Protein AF-A0A9D4XT49-F1 (afdb_monomer_lite)

Structure (mmCIF, N/CA/C/O backbone):
data_AF-A0A9D4XT49-F1
#
_entry.id   AF-A0A9D4XT49-F1
#
loop_
_atom_site.group_PDB
_atom_site.id
_atom_site.type_symbol
_atom_site.label_atom_id
_atom_site.label_alt_id
_atom_site.label_comp_id
_atom_site.label_asym_id
_atom_site.label_entity_id
_atom_site.label_seq_id
_atom_site.pdbx_PDB_ins_code
_atom_site.Cartn_x
_atom_site.Cartn_y
_atom_site.Cartn_z
_atom_site.occupancy
_atom_site.B_iso_or_equiv
_atom_site.auth_seq_id
_atom_site.auth_comp_id
_atom_site.auth_asym_id
_atom_site.auth_atom_id
_atom_site.pdbx_PDB_model_num
ATOM 1 N N . MET A 1 1 ? 15.506 8.570 -14.048 1.00 81.69 1 MET A N 1
ATOM 2 C CA . MET A 1 1 ? 15.383 7.303 -14.834 1.00 81.69 1 MET A CA 1
ATOM 3 C C . MET A 1 1 ? 15.941 7.482 -16.249 1.00 81.69 1 MET A C 1
ATOM 5 O O . MET A 1 1 ? 16.261 8.608 -16.603 1.00 81.69 1 MET A O 1
ATOM 9 N N . CYS A 1 2 ? 16.096 6.418 -17.053 1.00 82.44 2 CYS A N 1
ATOM 10 C CA . CYS A 1 2 ? 16.743 6.484 -18.381 1.00 82.44 2 CYS A CA 1
ATOM 11 C C . CYS A 1 2 ? 15.789 6.416 -19.594 1.00 82.44 2 CYS A C 1
ATOM 13 O O . CYS A 1 2 ? 16.216 6.705 -20.711 1.00 82.44 2 CYS A O 1
ATOM 15 N N . HIS A 1 3 ? 14.508 6.096 -19.402 1.00 86.69 3 HIS A N 1
ATOM 16 C CA . HIS A 1 3 ? 13.561 5.878 -20.502 1.00 86.69 3 HIS A CA 1
ATOM 17 C C . HIS A 1 3 ? 12.773 7.142 -20.857 1.00 86.69 3 HIS A C 1
ATOM 19 O O . HIS A 1 3 ? 12.240 7.799 -19.965 1.00 86.69 3 HIS A O 1
ATOM 25 N N . SER A 1 4 ? 12.700 7.483 -22.150 1.00 89.31 4 SER A N 1
ATOM 26 C CA . SER A 1 4 ? 11.754 8.499 -22.649 1.00 89.31 4 SER A CA 1
ATOM 27 C C . SER A 1 4 ? 10.347 7.917 -22.794 1.00 89.31 4 SER A C 1
ATOM 29 O O . SER A 1 4 ? 9.376 8.561 -22.427 1.00 89.31 4 SER A O 1
ATOM 31 N N . ASN A 1 5 ? 10.264 6.696 -23.326 1.00 90.31 5 ASN A N 1
ATOM 32 C CA . ASN A 1 5 ? 9.066 5.874 -23.388 1.00 90.31 5 ASN A CA 1
ATOM 33 C C . ASN A 1 5 ? 9.505 4.410 -23.243 1.00 90.31 5 ASN A C 1
ATOM 35 O O . ASN A 1 5 ? 10.518 4.019 -23.833 1.00 90.31 5 ASN A O 1
ATOM 39 N N . HIS A 1 6 ? 8.808 3.633 -22.423 1.00 91.38 6 HIS A N 1
ATOM 40 C CA . HIS A 1 6 ? 9.076 2.212 -22.233 1.00 91.38 6 HIS A CA 1
ATOM 41 C C . HIS A 1 6 ? 7.771 1.511 -21.889 1.00 91.38 6 HIS A C 1
ATOM 43 O O . HIS A 1 6 ? 7.112 1.877 -20.920 1.00 91.38 6 HIS A O 1
ATOM 49 N N . GLU A 1 7 ? 7.439 0.505 -22.682 1.00 93.38 7 GLU A N 1
ATOM 50 C CA . GLU A 1 7 ? 6.217 -0.274 -22.569 1.00 93.38 7 GLU A CA 1
ATOM 51 C C . GLU A 1 7 ? 6.597 -1.750 -22.517 1.00 93.38 7 GLU A C 1
ATOM 53 O O . GLU A 1 7 ? 7.503 -2.196 -23.229 1.00 93.38 7 GLU A O 1
ATOM 58 N N . ILE A 1 8 ? 5.940 -2.490 -21.631 1.00 93.56 8 ILE A N 1
ATOM 59 C CA . ILE A 1 8 ? 6.139 -3.923 -21.464 1.00 93.56 8 ILE A CA 1
ATOM 60 C C . ILE A 1 8 ? 4.796 -4.571 -21.151 1.00 93.56 8 ILE A C 1
ATOM 62 O O . ILE A 1 8 ? 4.061 -4.099 -20.287 1.00 93.56 8 ILE A O 1
ATOM 66 N N . VAL A 1 9 ? 4.501 -5.661 -21.852 1.00 94.81 9 VAL A N 1
ATOM 67 C CA . VAL A 1 9 ? 3.323 -6.492 -21.606 1.00 94.81 9 VAL A CA 1
ATOM 68 C C . VAL A 1 9 ? 3.774 -7.719 -20.825 1.00 94.81 9 VAL A C 1
ATOM 70 O O . VAL A 1 9 ? 4.702 -8.417 -21.242 1.00 94.81 9 VAL A O 1
ATOM 73 N N . PHE A 1 10 ? 3.142 -7.959 -19.681 1.00 94.94 10 PHE A N 1
ATOM 74 C CA . PHE A 1 10 ? 3.385 -9.137 -18.855 1.00 94.94 10 PHE A CA 1
ATOM 75 C C . PHE A 1 10 ? 2.427 -10.265 -19.251 1.00 94.94 10 PHE A C 1
ATOM 77 O O . PHE A 1 10 ? 1.270 -10.019 -19.571 1.00 94.94 10 PHE A O 1
ATOM 84 N N . GLY A 1 11 ? 2.904 -11.507 -19.216 1.00 93.88 11 GLY A N 1
ATOM 85 C CA . GLY A 1 11 ? 2.049 -12.692 -19.223 1.00 93.88 11 GLY A CA 1
ATOM 86 C C . GLY A 1 11 ? 1.546 -13.039 -17.818 1.00 93.88 11 GLY A C 1
ATOM 87 O O . GLY A 1 11 ? 2.087 -12.565 -16.820 1.00 93.88 11 GLY A O 1
ATOM 88 N N . ASN A 1 12 ? 0.558 -13.930 -17.738 1.00 88.56 12 ASN A N 1
ATOM 89 C CA . ASN A 1 12 ? -0.222 -14.182 -16.514 1.00 88.56 12 ASN A CA 1
ATOM 90 C C . ASN A 1 12 ? 0.549 -14.847 -15.359 1.00 88.56 12 ASN A C 1
ATOM 92 O O . ASN A 1 12 ? 0.075 -14.847 -14.231 1.00 88.56 12 ASN A O 1
ATOM 96 N N . HIS A 1 13 ? 1.709 -15.452 -15.626 1.00 90.50 13 HIS A N 1
ATOM 97 C CA . HIS A 1 13 ? 2.438 -16.237 -14.627 1.00 90.50 13 HIS A CA 1
ATOM 98 C C . HIS A 1 13 ? 3.886 -15.754 -14.508 1.00 90.50 13 HIS A C 1
ATOM 100 O O . HIS A 1 13 ? 4.190 -14.771 -13.835 1.00 90.50 13 HIS A O 1
ATOM 106 N N . VAL A 1 14 ? 4.808 -16.445 -15.177 1.00 94.19 14 VAL A N 1
ATOM 107 C CA . VAL A 1 14 ? 6.238 -16.180 -15.060 1.00 94.19 14 VAL A CA 1
ATOM 108 C C . VAL A 1 14 ? 6.684 -15.259 -16.184 1.00 94.19 14 VAL A C 1
ATOM 110 O O . VAL A 1 14 ? 6.540 -15.576 -17.362 1.00 94.19 14 VAL A O 1
ATOM 113 N N . ASN A 1 15 ? 7.287 -14.139 -15.797 1.00 94.00 15 ASN A N 1
ATOM 114 C CA . ASN A 1 15 ? 7.843 -13.147 -16.704 1.00 94.00 15 ASN A CA 1
ATOM 115 C C . ASN A 1 15 ? 9.357 -13.060 -16.498 1.00 94.00 15 ASN A C 1
ATOM 117 O O . ASN A 1 15 ? 9.821 -12.771 -15.395 1.00 94.00 15 ASN A O 1
ATOM 121 N N . VAL A 1 16 ? 10.138 -13.292 -17.556 1.00 94.50 16 VAL A N 1
ATOM 122 C CA . VAL A 1 16 ? 11.606 -13.223 -17.506 1.00 94.50 16 VAL A CA 1
ATOM 123 C C . VAL A 1 16 ? 12.088 -12.038 -18.333 1.00 94.50 16 VAL A C 1
ATOM 125 O O . VAL A 1 16 ? 12.062 -12.068 -19.561 1.00 94.50 16 VAL A O 1
ATOM 128 N N . ILE A 1 17 ? 12.561 -10.992 -17.655 1.00 92.75 17 ILE A N 1
ATOM 129 C CA . ILE A 1 17 ? 13.067 -9.774 -18.298 1.00 92.75 17 ILE A CA 1
ATOM 130 C C . ILE A 1 17 ? 14.593 -9.831 -18.352 1.00 92.75 17 ILE A C 1
ATOM 132 O O . ILE A 1 17 ? 15.267 -9.828 -17.319 1.00 92.75 17 ILE A O 1
ATOM 136 N N . THR A 1 18 ? 15.156 -9.836 -19.559 1.00 93.25 18 THR A N 1
ATOM 137 C CA . THR A 1 18 ? 16.609 -9.882 -19.781 1.00 93.25 18 THR A CA 1
ATOM 138 C C . THR A 1 18 ? 17.103 -8.626 -20.499 1.00 93.25 18 THR A C 1
ATOM 140 O O . THR A 1 18 ? 16.324 -7.833 -21.020 1.00 93.25 18 THR A O 1
ATOM 143 N N . GLY A 1 19 ? 18.414 -8.380 -20.465 1.00 91.06 19 GLY A N 1
ATOM 144 C CA . GLY A 1 19 ? 19.017 -7.208 -21.102 1.00 91.06 19 GLY A CA 1
ATOM 145 C C . GLY A 1 19 ? 20.356 -6.818 -20.486 1.00 91.06 19 GLY A C 1
ATOM 146 O O . GLY A 1 19 ? 20.710 -7.270 -19.394 1.00 91.06 19 GLY A O 1
ATOM 147 N N . GLN A 1 20 ? 21.094 -5.944 -21.167 1.00 91.81 20 GLN A N 1
ATOM 148 C CA . GLN A 1 20 ? 22.415 -5.481 -20.726 1.00 91.81 20 GLN A CA 1
ATOM 149 C C . GLN A 1 20 ? 22.358 -4.686 -19.410 1.00 91.81 20 GLN A C 1
ATOM 151 O O . GLN A 1 20 ? 21.313 -4.174 -18.995 1.00 91.81 20 GLN A O 1
ATOM 156 N N . ASN A 1 21 ? 23.484 -4.579 -18.707 1.00 86.88 21 ASN A N 1
ATOM 157 C CA . ASN A 1 21 ? 23.564 -3.736 -17.513 1.00 86.88 21 ASN A CA 1
ATOM 158 C C . ASN A 1 21 ? 23.282 -2.273 -17.876 1.00 86.88 21 ASN A C 1
ATOM 160 O O . ASN A 1 21 ? 23.743 -1.782 -18.898 1.00 86.88 21 ASN A O 1
ATOM 164 N N . GLY A 1 22 ? 22.468 -1.596 -17.061 1.00 84.12 22 GLY A N 1
ATOM 165 C CA . GLY A 1 22 ? 22.014 -0.233 -17.354 1.00 84.12 22 GLY A CA 1
ATOM 166 C C . GLY A 1 22 ? 20.847 -0.128 -18.345 1.00 84.12 22 GLY A C 1
ATOM 167 O O . GLY A 1 22 ? 20.324 0.967 -18.522 1.00 84.12 22 GLY A O 1
ATOM 168 N N . SER A 1 23 ? 20.354 -1.237 -18.916 1.00 87.25 23 SER A N 1
ATOM 169 C CA . SER A 1 23 ? 19.221 -1.220 -19.860 1.00 87.25 23 SER A CA 1
ATOM 170 C C . SER A 1 23 ? 17.865 -0.861 -19.238 1.00 87.25 23 SER A C 1
ATOM 172 O O . SER A 1 23 ? 16.875 -0.800 -19.955 1.00 87.25 23 SER A O 1
ATOM 174 N N . GLY A 1 24 ? 17.799 -0.670 -17.914 1.00 86.81 24 GLY A N 1
ATOM 175 C CA . GLY A 1 24 ? 16.571 -0.273 -17.222 1.00 86.81 24 GLY A CA 1
ATOM 176 C C . GLY A 1 24 ? 15.709 -1.404 -16.655 1.00 86.81 24 GLY A C 1
ATOM 177 O O . GLY A 1 24 ? 14.606 -1.150 -16.199 1.00 86.81 24 GLY A O 1
ATOM 178 N N . LYS A 1 25 ? 16.203 -2.645 -16.575 1.00 90.62 25 LYS A N 1
ATOM 179 C CA . LYS A 1 25 ? 15.449 -3.770 -15.971 1.00 90.62 25 LYS A CA 1
ATOM 180 C C . LYS A 1 25 ? 14.920 -3.455 -14.564 1.00 90.62 25 LYS A C 1
ATOM 182 O O . LYS A 1 25 ? 13.733 -3.574 -14.291 1.00 90.62 25 LYS A O 1
ATOM 187 N N . SER A 1 26 ? 15.791 -2.964 -13.680 1.00 88.56 26 SER A N 1
ATOM 188 C CA . SER A 1 26 ? 15.402 -2.558 -12.321 1.00 88.56 26 SER A CA 1
ATOM 189 C C . SER A 1 26 ? 14.484 -1.329 -12.303 1.00 88.56 26 SER A C 1
ATOM 191 O O . SER A 1 26 ? 13.821 -1.076 -11.297 1.00 88.56 26 SER A O 1
ATOM 193 N N . ALA A 1 27 ? 14.448 -0.555 -13.395 1.00 90.88 27 ALA A N 1
ATOM 194 C CA . ALA A 1 27 ? 13.572 0.601 -13.531 1.00 90.88 27 ALA A CA 1
ATOM 195 C C . ALA A 1 27 ? 12.101 0.169 -13.629 1.00 90.88 27 ALA A C 1
ATOM 197 O O . ALA A 1 27 ? 11.252 0.845 -13.061 1.00 90.88 27 ALA A O 1
ATOM 198 N N . ILE A 1 28 ? 11.821 -0.985 -14.246 1.00 92.44 28 ILE A N 1
ATOM 199 C CA . ILE A 1 28 ? 10.477 -1.578 -14.337 1.00 92.44 28 ILE A CA 1
ATOM 200 C C . ILE A 1 28 ? 9.945 -1.900 -12.936 1.00 92.44 28 ILE A C 1
ATOM 202 O O . ILE A 1 28 ? 8.898 -1.400 -12.538 1.00 92.44 28 ILE A O 1
ATOM 206 N N . LEU A 1 29 ? 10.721 -2.642 -12.137 1.00 91.06 29 LEU A N 1
ATOM 207 C CA . LEU A 1 29 ? 10.360 -2.964 -10.751 1.00 91.06 29 LEU A CA 1
ATOM 208 C C . LEU A 1 29 ? 10.168 -1.698 -9.903 1.00 91.06 29 LEU A C 1
ATOM 210 O O . LEU A 1 29 ? 9.222 -1.589 -9.131 1.00 91.06 29 LEU A O 1
ATOM 214 N N . THR A 1 30 ? 11.049 -0.710 -10.081 1.00 92.44 30 THR A N 1
ATOM 215 C CA . THR A 1 30 ? 10.948 0.575 -9.376 1.00 92.44 30 THR A CA 1
ATOM 216 C C . THR A 1 30 ? 9.677 1.333 -9.769 1.00 92.44 30 THR A C 1
ATOM 218 O O . THR A 1 30 ? 9.035 1.926 -8.906 1.00 92.44 30 THR A O 1
ATOM 221 N N . ALA A 1 31 ? 9.299 1.307 -11.050 1.00 93.94 31 ALA A N 1
ATOM 222 C CA . ALA A 1 31 ? 8.079 1.936 -11.539 1.00 93.94 31 ALA A CA 1
ATOM 223 C C . ALA A 1 31 ? 6.830 1.285 -10.928 1.00 93.94 31 ALA A C 1
ATOM 225 O O . ALA A 1 31 ? 5.963 2.014 -10.455 1.00 93.94 31 ALA A O 1
ATOM 226 N N . LEU A 1 32 ? 6.783 -0.051 -10.839 1.00 94.44 32 LEU A N 1
ATOM 227 C CA . LEU A 1 32 ? 5.696 -0.779 -10.172 1.00 94.44 32 LEU A CA 1
ATOM 228 C C . LEU A 1 32 ? 5.577 -0.393 -8.691 1.00 94.44 32 LEU A C 1
ATOM 230 O O . LEU A 1 32 ? 4.501 0.001 -8.247 1.00 94.44 32 LEU A O 1
ATOM 234 N N . CYS A 1 33 ? 6.685 -0.392 -7.940 1.00 93.75 33 CYS A N 1
ATOM 235 C CA . CYS A 1 33 ? 6.683 0.056 -6.543 1.00 93.75 33 CYS A CA 1
ATOM 236 C C . CYS A 1 33 ? 6.106 1.472 -6.393 1.00 93.75 33 CYS A C 1
ATOM 238 O O . CYS A 1 33 ? 5.292 1.730 -5.510 1.00 93.75 33 CYS A O 1
ATOM 240 N N . VAL A 1 34 ? 6.528 2.403 -7.251 1.00 94.38 34 VAL A N 1
ATOM 241 C CA . VAL A 1 34 ? 6.103 3.808 -7.186 1.00 94.38 34 VAL A CA 1
ATOM 242 C C . VAL A 1 34 ? 4.639 3.980 -7.619 1.00 94.38 34 VAL A C 1
ATOM 244 O O . VAL A 1 34 ? 3.924 4.793 -7.021 1.00 94.38 34 VAL A O 1
ATOM 247 N N . ALA A 1 35 ? 4.169 3.211 -8.608 1.00 95.12 35 ALA A N 1
ATOM 248 C CA . ALA A 1 35 ? 2.768 3.181 -9.033 1.00 95.12 35 ALA A CA 1
ATOM 249 C C . ALA A 1 35 ? 1.849 2.768 -7.876 1.00 95.12 35 ALA A C 1
ATOM 251 O O . ALA A 1 35 ? 0.924 3.509 -7.546 1.00 95.12 35 ALA A O 1
ATOM 252 N N . PHE A 1 36 ? 2.199 1.690 -7.171 1.00 94.38 36 PHE A N 1
ATOM 253 C CA . PHE A 1 36 ? 1.468 1.175 -6.007 1.00 94.38 36 PHE A CA 1
ATOM 254 C C . PHE A 1 36 ? 1.785 1.911 -4.694 1.00 94.38 36 PHE A C 1
ATOM 256 O O . PHE A 1 36 ? 1.574 1.405 -3.601 1.00 94.38 36 PHE A O 1
ATOM 263 N N . GLY A 1 37 ? 2.295 3.142 -4.767 1.00 90.19 37 GLY A N 1
ATOM 264 C CA . GLY A 1 37 ? 2.352 4.028 -3.604 1.00 90.19 37 GLY A CA 1
ATOM 265 C C . GLY A 1 37 ? 3.566 3.871 -2.686 1.00 90.19 37 GLY A C 1
ATOM 266 O O . GLY A 1 37 ? 3.637 4.598 -1.692 1.00 90.19 37 GLY A O 1
ATOM 267 N N . CYS A 1 38 ? 4.556 3.038 -3.031 1.00 90.94 38 CYS A N 1
ATOM 268 C CA . CYS A 1 38 ? 5.815 2.976 -2.287 1.00 90.94 38 CYS A CA 1
ATOM 269 C C . CYS A 1 38 ? 6.494 4.354 -2.265 1.00 90.94 38 CYS A C 1
ATOM 271 O O . CYS A 1 38 ? 6.577 5.072 -3.271 1.00 90.94 38 CYS A O 1
ATOM 273 N N . ARG A 1 39 ? 7.016 4.739 -1.098 1.00 90.50 39 ARG A N 1
ATOM 274 C CA . ARG A 1 39 ? 7.764 5.995 -0.941 1.00 90.50 39 ARG A CA 1
ATOM 275 C C . ARG A 1 39 ? 9.072 5.905 -1.725 1.00 90.50 39 ARG A C 1
ATOM 277 O O . ARG A 1 39 ? 9.710 4.860 -1.742 1.00 90.50 39 ARG A O 1
ATOM 284 N N . ALA A 1 40 ? 9.546 7.026 -2.277 1.00 90.50 40 ALA A N 1
ATOM 285 C CA . ALA A 1 40 ? 10.792 7.055 -3.056 1.00 90.50 40 ALA A CA 1
ATOM 286 C C . ALA A 1 40 ? 11.981 6.407 -2.319 1.00 90.50 40 ALA A C 1
ATOM 288 O O . ALA A 1 40 ? 12.645 5.542 -2.878 1.00 90.50 40 ALA A O 1
ATOM 289 N N . LYS A 1 41 ? 12.171 6.732 -1.031 1.00 89.25 41 LYS A N 1
ATOM 290 C CA . LYS A 1 41 ? 13.210 6.117 -0.186 1.00 89.25 41 LYS A CA 1
ATOM 291 C C . LYS A 1 41 ? 1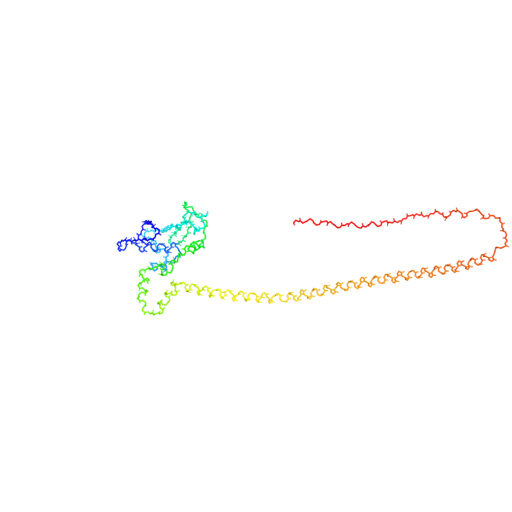3.050 4.601 -0.025 1.00 89.25 41 LYS A C 1
ATOM 293 O O . LYS A 1 41 ? 14.048 3.897 0.082 1.00 89.25 41 LYS A O 1
ATOM 298 N N . GLY A 1 42 ? 11.812 4.102 -0.020 1.00 85.19 42 GLY A N 1
ATOM 299 C CA . GLY A 1 42 ? 11.499 2.677 0.109 1.00 85.19 42 GLY A CA 1
ATOM 300 C C . GLY A 1 42 ? 11.995 1.842 -1.073 1.00 85.19 42 GLY A C 1
ATOM 301 O O . GLY A 1 42 ? 12.296 0.663 -0.903 1.00 85.19 42 GLY A O 1
ATOM 302 N N . THR A 1 43 ? 12.182 2.457 -2.246 1.00 86.69 43 THR A N 1
ATOM 303 C CA . THR A 1 43 ? 12.736 1.766 -3.420 1.00 86.69 43 THR A CA 1
ATOM 304 C C . THR A 1 43 ? 14.255 1.600 -3.366 1.00 86.69 43 THR A C 1
ATOM 306 O O . THR A 1 43 ? 14.807 0.875 -4.189 1.00 86.69 43 THR A O 1
ATOM 309 N N . GLN A 1 44 ? 14.945 2.287 -2.443 1.00 84.50 44 GLN A N 1
ATOM 310 C CA . GLN A 1 44 ? 16.414 2.359 -2.356 1.00 84.50 44 GLN A CA 1
ATOM 311 C C . GLN A 1 44 ? 17.097 2.923 -3.622 1.00 84.50 44 GLN A C 1
ATOM 313 O O . GLN A 1 44 ? 18.311 2.809 -3.781 1.00 84.50 44 GLN A O 1
ATOM 318 N N . ARG A 1 45 ? 16.340 3.542 -4.542 1.00 87.25 45 ARG A N 1
ATOM 319 C CA . ARG A 1 45 ? 16.868 4.120 -5.793 1.00 87.25 45 ARG A CA 1
ATOM 320 C C . ARG A 1 45 ? 16.859 5.644 -5.824 1.00 87.25 45 ARG A C 1
ATOM 322 O O . ARG A 1 45 ? 17.632 6.228 -6.574 1.00 87.25 45 ARG A O 1
ATOM 329 N N . ALA A 1 46 ? 15.990 6.278 -5.042 1.00 90.25 46 ALA A N 1
ATOM 330 C CA . ALA A 1 46 ? 15.791 7.722 -5.045 1.00 90.25 46 ALA A CA 1
ATOM 331 C C . ALA A 1 46 ? 15.442 8.241 -3.649 1.00 90.25 46 ALA A C 1
ATOM 333 O O . ALA A 1 46 ? 14.869 7.523 -2.831 1.00 90.25 46 ALA A O 1
ATOM 334 N N . SER A 1 47 ? 15.728 9.516 -3.391 1.00 91.12 47 SER A N 1
ATOM 335 C CA . SER A 1 47 ? 15.326 10.166 -2.138 1.00 91.12 47 SER A CA 1
ATOM 336 C C . SER A 1 47 ? 13.921 10.755 -2.233 1.00 91.12 47 SER A C 1
ATOM 338 O O . SER A 1 47 ? 13.167 10.739 -1.257 1.00 91.12 47 SER A O 1
ATOM 340 N N . THR A 1 48 ? 13.560 11.267 -3.409 1.00 93.06 48 THR A N 1
ATOM 341 C CA . THR A 1 48 ? 12.292 11.943 -3.688 1.00 93.06 48 THR A CA 1
ATOM 342 C C . THR A 1 48 ? 11.691 11.459 -5.007 1.00 93.06 48 THR A C 1
ATOM 344 O O . THR A 1 48 ? 12.388 10.911 -5.855 1.00 93.06 48 THR A O 1
ATOM 347 N N . LEU A 1 49 ? 10.379 11.644 -5.199 1.00 93.62 49 LEU A N 1
ATOM 348 C CA . LEU A 1 49 ? 9.703 11.162 -6.411 1.00 93.62 49 LEU A CA 1
ATOM 349 C C . LEU A 1 49 ? 10.215 11.845 -7.688 1.00 93.62 49 LEU A C 1
ATOM 351 O O . LEU A 1 49 ? 10.325 11.187 -8.718 1.00 93.62 49 LEU A O 1
ATOM 355 N N . LYS A 1 50 ? 10.580 13.132 -7.617 1.00 94.00 50 LYS A N 1
ATOM 356 C CA . LYS A 1 50 ? 11.135 13.875 -8.760 1.00 94.00 50 LYS A CA 1
ATOM 357 C C . LYS A 1 50 ? 12.447 13.282 -9.281 1.00 94.00 50 LYS A C 1
ATOM 359 O O . LYS A 1 50 ? 12.726 13.406 -10.466 1.00 94.00 50 LYS A O 1
ATOM 364 N N . ASP A 1 51 ? 13.208 12.570 -8.446 1.00 93.88 51 ASP A N 1
ATOM 365 C CA . ASP A 1 51 ? 14.467 11.936 -8.863 1.00 93.88 51 ASP A CA 1
ATOM 366 C C . ASP A 1 51 ? 14.221 10.762 -9.837 1.00 93.88 51 ASP A C 1
ATOM 368 O O . ASP A 1 51 ? 15.137 10.293 -10.519 1.00 93.88 51 ASP A O 1
ATOM 372 N N . PHE A 1 52 ? 12.974 10.281 -9.948 1.00 94.31 52 PHE A N 1
ATOM 373 C CA . PHE A 1 52 ? 12.593 9.311 -10.974 1.00 94.31 52 PHE A CA 1
ATOM 374 C C . PHE A 1 52 ? 12.372 9.944 -12.350 1.00 94.31 52 PHE A C 1
ATOM 376 O O . PHE A 1 52 ? 12.420 9.221 -13.348 1.00 94.31 52 PHE A O 1
ATOM 383 N N . ILE A 1 53 ? 12.206 11.266 -12.447 1.00 94.75 53 ILE A N 1
ATOM 384 C CA . ILE A 1 53 ? 12.078 11.959 -13.732 1.00 94.75 53 ILE A CA 1
ATOM 385 C C . ILE A 1 53 ? 13.376 11.764 -14.529 1.00 94.75 53 ILE A C 1
ATOM 387 O O . ILE A 1 53 ? 14.484 11.722 -13.986 1.00 94.75 53 ILE A O 1
ATOM 391 N N . LYS A 1 54 ? 13.252 11.521 -15.835 1.00 94.25 54 LYS A N 1
ATOM 392 C CA . LYS A 1 54 ? 14.419 11.398 -16.711 1.00 94.25 54 LYS A CA 1
ATOM 393 C C . LYS A 1 54 ? 15.130 12.747 -16.802 1.00 94.25 54 LYS A C 1
ATOM 395 O O . LYS A 1 54 ? 14.483 13.772 -16.978 1.00 94.25 54 LYS A O 1
ATOM 400 N N . THR A 1 55 ? 16.459 12.752 -16.729 1.00 92.00 55 THR A N 1
ATOM 401 C CA . THR A 1 55 ? 17.250 13.978 -16.901 1.00 92.00 55 THR A CA 1
ATOM 402 C C . THR A 1 55 ? 16.897 14.666 -18.222 1.00 92.00 55 THR A C 1
ATOM 404 O O . THR A 1 55 ? 16.881 14.022 -19.273 1.00 92.00 55 THR A O 1
ATOM 407 N N . GLY A 1 56 ? 16.600 15.965 -18.157 1.00 92.12 56 GLY A N 1
ATOM 408 C CA . GLY A 1 56 ? 16.152 16.763 -19.302 1.00 92.12 56 GLY A CA 1
ATOM 409 C C . GLY A 1 56 ? 14.646 16.692 -19.596 1.00 92.12 56 GLY A C 1
ATOM 410 O O . GLY A 1 56 ? 14.199 17.339 -20.536 1.00 92.12 56 GLY A O 1
ATOM 411 N N . ALA A 1 57 ? 13.862 15.939 -18.818 1.00 94.69 57 ALA A N 1
ATOM 412 C CA . ALA A 1 57 ? 12.399 15.941 -18.874 1.00 94.69 57 ALA A CA 1
ATOM 413 C C . ALA A 1 57 ? 11.800 16.704 -17.681 1.00 94.69 57 ALA A C 1
ATOM 415 O O . ALA A 1 57 ? 12.408 16.778 -16.617 1.00 94.69 57 ALA A O 1
ATOM 416 N N . SER A 1 58 ? 10.589 17.240 -17.853 1.00 94.19 58 SER A N 1
ATOM 417 C CA . SER A 1 58 ? 9.858 17.989 -16.815 1.00 94.19 58 SER A CA 1
ATOM 418 C C . SER A 1 58 ? 8.886 17.128 -16.000 1.00 94.19 58 SER A C 1
ATOM 420 O O . SER A 1 58 ? 8.408 17.540 -14.941 1.00 94.19 58 SER A O 1
ATOM 422 N N . ASN A 1 59 ? 8.555 15.935 -16.497 1.00 95.81 59 ASN A N 1
ATOM 423 C CA . ASN A 1 59 ? 7.648 15.006 -15.841 1.00 95.81 59 ASN A CA 1
ATOM 424 C C . ASN A 1 59 ? 7.964 13.545 -16.197 1.00 95.81 59 ASN A C 1
ATOM 426 O O . ASN A 1 59 ? 8.727 13.250 -17.117 1.00 95.81 59 ASN A O 1
ATOM 430 N N . ALA A 1 60 ? 7.373 12.637 -15.426 1.00 96.44 60 ALA A N 1
ATOM 431 C CA . ALA A 1 60 ? 7.312 11.212 -15.697 1.00 96.44 60 ALA A CA 1
ATOM 432 C C . ALA A 1 60 ? 5.878 10.718 -15.477 1.00 96.44 60 ALA A C 1
ATOM 434 O O . ALA A 1 60 ? 5.175 11.198 -14.582 1.00 96.44 60 ALA A O 1
ATOM 435 N N . VAL A 1 61 ? 5.455 9.753 -16.287 1.00 96.38 61 VAL A N 1
ATOM 436 C CA . VAL A 1 61 ? 4.166 9.074 -16.149 1.00 96.38 61 VAL A CA 1
ATOM 437 C C . VAL A 1 61 ? 4.436 7.581 -16.065 1.00 96.38 61 VAL A C 1
ATOM 439 O O . VAL A 1 61 ? 5.228 7.049 -16.838 1.00 96.38 61 VAL A O 1
ATOM 442 N N . ILE A 1 62 ? 3.807 6.933 -15.095 1.00 96.88 62 ILE A N 1
ATOM 443 C CA . ILE A 1 62 ? 3.792 5.484 -14.943 1.00 96.88 62 ILE A CA 1
ATOM 444 C C . ILE A 1 62 ? 2.347 5.052 -15.150 1.00 96.88 62 ILE A C 1
ATOM 446 O O . ILE A 1 62 ? 1.452 5.600 -14.508 1.00 96.88 62 ILE A O 1
ATOM 450 N N . HIS A 1 63 ? 2.134 4.097 -16.043 1.00 96.75 63 HIS A N 1
ATOM 451 C CA . HIS A 1 63 ? 0.827 3.544 -16.371 1.00 96.75 63 HIS A CA 1
ATOM 452 C C . HIS A 1 63 ? 0.893 2.042 -16.129 1.00 96.75 63 HIS A C 1
ATOM 454 O O . HIS A 1 63 ? 1.771 1.376 -16.676 1.00 96.75 63 HIS A O 1
ATOM 460 N N . VAL A 1 64 ? 0.031 1.538 -15.251 1.00 97.56 64 VAL A N 1
ATOM 461 C CA . VAL A 1 64 ? -0.045 0.118 -14.895 1.00 97.56 64 VAL A CA 1
ATOM 462 C C . VAL A 1 64 ? -1.473 -0.348 -15.099 1.00 97.56 64 VAL A C 1
ATOM 464 O O . VAL A 1 64 ? -2.399 0.266 -14.575 1.00 97.56 64 VAL A O 1
ATOM 467 N N . GLU A 1 65 ? -1.632 -1.433 -15.841 1.00 97.12 65 GLU A N 1
ATOM 468 C CA . GLU A 1 65 ? -2.916 -2.085 -16.072 1.00 97.12 65 GLU A CA 1
ATOM 469 C C . GLU A 1 65 ? -2.959 -3.369 -15.249 1.00 97.12 65 GLU A C 1
ATOM 471 O O . GLU A 1 65 ? -2.030 -4.178 -15.293 1.00 97.12 65 GLU A O 1
ATOM 476 N N . ILE A 1 66 ? -4.009 -3.513 -14.450 1.00 96.12 66 ILE A N 1
ATOM 477 C CA . ILE A 1 66 ? -4.253 -4.665 -13.587 1.00 96.12 66 ILE A CA 1
ATOM 478 C C . ILE A 1 66 ? -5.455 -5.401 -14.164 1.00 96.12 66 ILE A C 1
ATOM 480 O O . ILE A 1 66 ? -6.503 -4.790 -14.377 1.00 96.12 66 ILE A O 1
ATOM 484 N N . GLN A 1 67 ? -5.306 -6.700 -14.407 1.00 95.44 67 GLN A N 1
ATOM 485 C CA . GLN A 1 67 ? -6.421 -7.549 -14.811 1.00 95.44 67 GLN A CA 1
ATOM 486 C C . GLN A 1 67 ? -7.456 -7.606 -13.679 1.00 95.44 67 GLN A C 1
ATOM 488 O O . GLN A 1 67 ? -7.105 -7.895 -12.536 1.00 95.44 67 GLN A O 1
ATOM 493 N N . ASN A 1 68 ? -8.713 -7.312 -14.000 1.00 96.44 68 ASN A N 1
ATOM 494 C CA . ASN A 1 68 ? -9.826 -7.201 -13.062 1.00 96.44 68 ASN A CA 1
ATOM 495 C C . ASN A 1 68 ? -10.997 -8.089 -13.505 1.00 96.44 68 ASN A C 1
ATOM 497 O O . ASN A 1 68 ? -12.108 -7.622 -13.737 1.00 96.44 68 ASN A O 1
ATOM 501 N N . GLU A 1 69 ? -10.720 -9.378 -13.664 1.00 93.88 69 GLU A N 1
ATOM 502 C CA . GLU A 1 69 ? -11.656 -10.373 -14.187 1.00 93.88 69 GLU A CA 1
ATOM 503 C C . GLU A 1 69 ? -11.835 -11.524 -13.187 1.00 93.88 69 GLU A C 1
ATOM 505 O O . GLU A 1 69 ? -10.965 -11.784 -12.355 1.00 93.88 69 GLU A O 1
ATOM 510 N N . GLY A 1 70 ? -12.937 -12.265 -13.315 1.00 93.00 70 GLY A N 1
ATOM 511 C CA . GLY A 1 70 ? -13.222 -13.446 -12.495 1.00 93.00 70 GLY A CA 1
ATOM 512 C C . GLY A 1 70 ? -13.993 -13.144 -11.209 1.00 93.00 70 GLY A C 1
ATOM 513 O O . GLY A 1 70 ? -14.512 -12.047 -11.016 1.00 93.00 70 GLY A O 1
ATOM 514 N N . GLU A 1 71 ? -14.107 -14.153 -10.342 1.00 92.06 71 GLU A N 1
ATOM 515 C CA . GLU A 1 71 ? -14.874 -14.063 -9.087 1.00 92.06 71 GLU A CA 1
ATOM 516 C C . GLU A 1 71 ? -14.256 -13.070 -8.090 1.00 92.06 71 GLU A C 1
ATOM 518 O O . GLU A 1 71 ? -14.981 -12.436 -7.328 1.00 92.06 71 GLU A O 1
ATOM 523 N N . ASP A 1 72 ? -12.938 -12.873 -8.166 1.00 92.62 72 ASP A N 1
ATOM 524 C CA . ASP A 1 72 ? -12.175 -11.962 -7.309 1.00 92.62 72 ASP A CA 1
ATOM 525 C C . ASP A 1 72 ? -12.006 -10.557 -7.922 1.00 92.62 72 ASP A C 1
ATOM 527 O O . ASP A 1 72 ? -11.133 -9.794 -7.503 1.00 92.62 72 ASP A O 1
ATOM 531 N N . ALA A 1 73 ? -12.807 -10.180 -8.925 1.00 96.31 73 ALA A N 1
ATOM 532 C CA . ALA A 1 73 ? -12.741 -8.843 -9.511 1.00 96.31 73 ALA A CA 1
ATOM 533 C C . ALA A 1 73 ? -13.097 -7.753 -8.477 1.00 96.31 73 ALA A C 1
ATOM 535 O O . ALA A 1 73 ? -14.102 -7.824 -7.767 1.00 96.31 73 ALA A O 1
ATOM 536 N N . PHE A 1 74 ? -12.291 -6.696 -8.416 1.00 96.06 74 PHE A N 1
ATOM 537 C CA . PHE A 1 74 ? -12.517 -5.531 -7.571 1.00 96.06 74 PHE A CA 1
ATOM 538 C C . PHE A 1 74 ? -13.458 -4.537 -8.254 1.00 96.06 74 PHE A C 1
ATOM 540 O O . PHE A 1 74 ? -13.093 -3.911 -9.253 1.00 96.06 74 PHE A O 1
ATOM 547 N N . LYS A 1 75 ? -14.658 -4.353 -7.690 1.00 95.31 75 LYS A N 1
ATOM 548 C CA . LYS A 1 75 ? -15.668 -3.375 -8.151 1.00 95.31 75 LYS A CA 1
ATOM 549 C C . LYS A 1 75 ? -15.807 -3.360 -9.692 1.00 95.31 75 LYS A C 1
ATOM 551 O O . LYS A 1 75 ? -15.586 -2.313 -10.318 1.00 95.31 75 LYS A O 1
ATOM 556 N N . PRO A 1 76 ? -16.097 -4.509 -10.337 1.00 95.62 76 PRO A N 1
ATOM 557 C CA . PRO A 1 76 ? -16.131 -4.628 -11.798 1.00 95.62 76 PRO A CA 1
ATOM 558 C C . PRO A 1 76 ? -17.161 -3.693 -12.449 1.00 95.62 76 PRO A C 1
ATOM 560 O O . PRO A 1 76 ? -16.958 -3.231 -13.566 1.00 95.62 76 PRO A O 1
ATOM 563 N N . GLU A 1 77 ? -18.227 -3.323 -11.743 1.00 95.00 77 GLU A N 1
ATOM 564 C CA . GLU A 1 77 ? -19.202 -2.321 -12.182 1.00 95.00 77 GLU A CA 1
ATOM 565 C C . GLU A 1 77 ? -18.614 -0.908 -12.326 1.00 95.00 77 GLU A C 1
ATOM 567 O O . GLU A 1 77 ? -19.143 -0.088 -13.077 1.00 95.00 77 GLU A O 1
ATOM 572 N N . MET A 1 78 ? -17.532 -0.612 -11.603 1.00 94.38 78 MET A N 1
ATOM 573 C CA . MET A 1 78 ? -16.860 0.685 -11.607 1.00 94.38 78 MET A CA 1
ATOM 574 C C . MET A 1 78 ? -15.670 0.716 -12.564 1.00 94.38 78 MET A C 1
ATOM 576 O O . MET A 1 78 ? -15.469 1.721 -13.246 1.00 94.38 78 MET A O 1
ATOM 580 N N . TYR A 1 79 ? -14.869 -0.349 -12.589 1.00 95.88 79 TYR A N 1
ATOM 581 C CA . TYR A 1 79 ? -13.618 -0.377 -13.346 1.00 95.88 79 TYR A CA 1
ATOM 582 C C . TYR A 1 79 ? -13.686 -1.214 -14.628 1.00 95.88 79 TYR A C 1
ATOM 584 O O . TYR A 1 79 ? -12.892 -0.980 -15.533 1.00 95.88 79 TYR A O 1
ATOM 592 N N . GLY A 1 80 ? -14.638 -2.137 -14.754 1.00 95.94 80 GLY A N 1
ATOM 593 C CA . GLY A 1 80 ? -14.659 -3.134 -15.824 1.00 95.94 80 GLY A CA 1
ATOM 594 C C . GLY A 1 80 ? -13.543 -4.167 -15.673 1.00 95.94 80 GLY A C 1
ATOM 595 O O . GLY A 1 80 ? -12.999 -4.346 -14.586 1.00 95.94 80 GLY A O 1
ATOM 596 N N . ASP A 1 81 ? -13.177 -4.806 -16.782 1.00 96.62 81 ASP A N 1
ATOM 597 C CA . ASP A 1 81 ? -12.253 -5.953 -16.809 1.00 96.62 81 ASP A CA 1
ATOM 598 C C . ASP A 1 81 ? -10.779 -5.581 -16.556 1.00 96.62 81 ASP A C 1
ATOM 600 O O . ASP A 1 81 ? -9.923 -6.445 -16.368 1.00 96.62 81 ASP A O 1
ATOM 604 N N . VAL A 1 82 ? -10.453 -4.284 -16.540 1.00 97.06 82 VAL A N 1
ATOM 605 C CA . VAL A 1 82 ? -9.094 -3.776 -16.319 1.00 97.06 82 VAL A CA 1
ATOM 606 C C . VAL A 1 82 ? -9.138 -2.531 -15.442 1.00 97.06 82 VAL A C 1
ATOM 608 O O . VAL A 1 82 ? -9.838 -1.565 -15.744 1.00 97.06 82 VAL A O 1
ATOM 611 N N . ILE A 1 83 ? -8.323 -2.517 -14.389 1.00 97.25 83 ILE A N 1
ATOM 612 C CA . ILE A 1 83 ? -8.086 -1.331 -13.563 1.00 97.25 83 ILE A CA 1
ATOM 613 C C . ILE A 1 83 ? -6.792 -0.672 -14.018 1.00 97.25 83 ILE A C 1
ATOM 615 O O . ILE A 1 83 ? -5.724 -1.285 -14.002 1.00 97.25 83 ILE A O 1
ATOM 619 N N . ILE A 1 84 ? -6.865 0.608 -14.369 1.00 97.56 84 ILE A N 1
ATOM 620 C CA . ILE A 1 84 ? -5.703 1.368 -14.822 1.00 97.56 84 ILE A CA 1
ATOM 621 C C . ILE A 1 84 ? -5.247 2.317 -13.712 1.00 97.56 84 ILE A C 1
ATOM 623 O O . ILE A 1 84 ? -5.961 3.245 -13.319 1.00 97.56 84 ILE A O 1
ATOM 627 N N . VAL A 1 85 ? -4.014 2.128 -13.248 1.00 97.25 85 VAL A N 1
ATOM 628 C CA . VAL A 1 85 ? -3.332 3.003 -12.291 1.00 97.25 85 VAL A CA 1
ATOM 629 C C . VAL A 1 85 ? -2.357 3.901 -13.047 1.00 97.25 85 VAL A C 1
ATOM 631 O O . VAL A 1 85 ? -1.293 3.467 -13.490 1.00 97.25 85 VAL A O 1
ATOM 634 N N . GLU A 1 86 ? -2.691 5.186 -13.159 1.00 96.31 86 GLU A N 1
ATOM 635 C CA . GLU A 1 86 ? -1.801 6.195 -13.731 1.00 96.31 86 GLU A CA 1
ATOM 636 C C . GLU A 1 86 ? -1.193 7.052 -12.622 1.00 96.31 86 GLU A C 1
ATOM 638 O O . GLU A 1 86 ? -1.892 7.759 -11.892 1.00 96.31 86 GLU A O 1
ATOM 643 N N . ARG A 1 87 ? 0.134 7.057 -12.528 1.00 95.50 87 ARG A N 1
ATOM 644 C CA . ARG A 1 87 ? 0.875 7.947 -11.643 1.00 95.50 87 ARG A CA 1
ATOM 645 C C . ARG A 1 87 ? 1.660 8.969 -12.444 1.00 95.50 87 ARG A C 1
ATOM 647 O O . ARG A 1 87 ? 2.601 8.627 -13.156 1.00 95.50 87 ARG A O 1
ATOM 654 N N . ARG A 1 88 ? 1.339 10.245 -12.250 1.00 95.50 88 ARG A N 1
ATOM 655 C CA . ARG A 1 88 ? 2.080 11.371 -12.822 1.00 95.50 88 ARG A CA 1
ATOM 656 C C . ARG A 1 88 ? 2.984 11.995 -11.763 1.00 95.50 88 ARG A C 1
ATOM 658 O O . ARG A 1 88 ? 2.587 12.209 -10.615 1.00 95.50 88 ARG A O 1
ATOM 665 N N . ILE A 1 89 ? 4.219 12.281 -12.153 1.00 96.25 89 ILE A N 1
ATOM 666 C CA . ILE A 1 89 ? 5.252 12.891 -11.318 1.00 96.25 89 ILE A CA 1
ATOM 667 C C . ILE A 1 89 ? 5.789 14.107 -12.068 1.00 96.25 89 ILE A C 1
ATOM 669 O O . ILE A 1 89 ? 6.253 13.982 -13.197 1.00 96.25 89 ILE A O 1
ATOM 673 N N . SER A 1 90 ? 5.729 15.278 -11.447 1.00 95.44 90 SER A N 1
ATOM 674 C CA . SER A 1 90 ? 6.410 16.496 -11.887 1.00 95.44 90 SER A CA 1
ATOM 675 C C . SER A 1 90 ? 7.442 16.922 -10.842 1.00 95.44 90 SER A C 1
ATOM 677 O O . SER A 1 90 ? 7.566 16.301 -9.784 1.00 95.44 90 SER A O 1
ATOM 679 N N . GLU A 1 91 ? 8.197 17.985 -11.119 1.00 92.00 91 GLU A N 1
ATOM 680 C CA . GLU A 1 91 ? 9.201 18.497 -10.177 1.00 92.00 91 GLU A CA 1
ATOM 681 C C . GLU A 1 91 ? 8.616 18.908 -8.817 1.00 92.00 91 GLU A C 1
ATOM 683 O O . GLU A 1 91 ? 9.281 18.763 -7.789 1.00 92.00 91 GLU A O 1
ATOM 688 N N . SER A 1 92 ? 7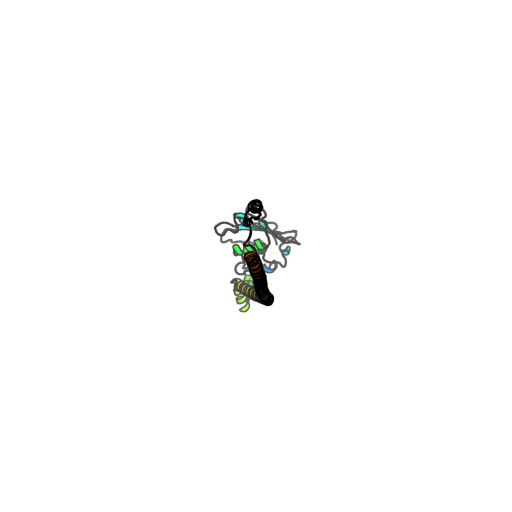.376 19.404 -8.809 1.00 91.50 92 SER A N 1
ATOM 689 C CA . SER A 1 92 ? 6.707 19.954 -7.626 1.00 91.50 92 SER A CA 1
ATOM 690 C C . SER A 1 92 ? 5.561 19.093 -7.099 1.00 91.50 92 SER A C 1
ATOM 692 O O . SER A 1 92 ? 5.215 19.198 -5.925 1.00 91.50 92 SER A O 1
ATOM 694 N N . THR A 1 93 ? 4.959 18.240 -7.933 1.00 92.75 93 THR A N 1
ATOM 695 C CA . THR A 1 93 ? 3.735 17.507 -7.577 1.00 92.75 93 THR A CA 1
ATOM 696 C C . THR A 1 93 ? 3.794 16.046 -8.001 1.00 92.75 93 THR A C 1
ATOM 698 O O . THR A 1 93 ? 4.489 15.671 -8.942 1.00 92.75 93 THR A O 1
ATOM 701 N N . SER A 1 94 ? 3.025 15.200 -7.322 1.00 91.88 94 SER A N 1
ATOM 702 C CA . SER A 1 94 ? 2.736 13.844 -7.777 1.00 91.88 94 SER A CA 1
ATOM 703 C C . SER A 1 94 ? 1.255 13.567 -7.578 1.00 91.88 94 SER A C 1
ATOM 705 O O . SER A 1 94 ? 0.705 13.885 -6.525 1.00 91.88 94 SER A O 1
ATOM 707 N N . SER A 1 95 ? 0.623 12.974 -8.581 1.00 92.75 95 SER A N 1
ATOM 708 C CA . SER A 1 95 ? -0.776 12.565 -8.535 1.00 92.75 95 SER A CA 1
ATOM 709 C C . SER A 1 95 ? -0.916 11.116 -8.976 1.00 92.75 95 SER A C 1
ATOM 711 O O . SER A 1 95 ? -0.143 10.623 -9.800 1.00 92.75 95 SER A O 1
ATOM 713 N N . VAL A 1 96 ? -1.905 10.438 -8.403 1.00 94.56 96 VAL A N 1
ATOM 714 C CA . VAL A 1 96 ? -2.363 9.128 -8.860 1.00 94.56 96 VAL A CA 1
ATOM 715 C C . VAL A 1 96 ? -3.798 9.291 -9.331 1.00 94.56 96 VAL A C 1
ATOM 717 O O . VAL A 1 96 ? -4.589 9.977 -8.684 1.00 94.56 96 VAL A O 1
ATOM 720 N N . THR A 1 97 ? -4.104 8.703 -10.477 1.00 95.31 97 THR A N 1
ATOM 721 C CA . THR A 1 97 ? -5.431 8.672 -11.078 1.00 95.31 97 THR A CA 1
ATOM 722 C C . THR A 1 97 ? -5.782 7.225 -11.365 1.00 95.31 97 THR A C 1
ATOM 724 O O . THR A 1 97 ? -5.007 6.530 -12.018 1.00 95.31 97 THR A O 1
ATOM 727 N N . LEU A 1 98 ? -6.949 6.794 -10.894 1.00 96.88 98 LEU A N 1
ATOM 728 C CA . LEU A 1 98 ? -7.521 5.508 -11.264 1.00 96.88 98 LEU A CA 1
ATOM 729 C C . LEU A 1 98 ? -8.442 5.701 -12.470 1.00 96.88 98 LEU A C 1
ATOM 731 O O . LEU A 1 98 ? -9.193 6.683 -12.534 1.00 96.88 98 LEU A O 1
ATOM 735 N N . LYS A 1 99 ? -8.365 4.791 -13.434 1.00 96.81 99 LYS A N 1
ATOM 736 C CA . LYS A 1 99 ? -9.227 4.783 -14.616 1.00 96.81 99 LYS A CA 1
ATOM 737 C C . LYS A 1 99 ? -9.848 3.400 -14.798 1.00 96.81 99 LYS A C 1
ATOM 739 O O . LYS A 1 99 ? -9.285 2.404 -14.342 1.00 96.81 99 LYS A O 1
ATOM 744 N N . ASP A 1 100 ? -11.010 3.383 -15.433 1.00 96.19 100 ASP A N 1
ATOM 745 C CA . ASP A 1 100 ? -11.684 2.159 -15.860 1.00 96.19 100 ASP A CA 1
ATOM 746 C C . ASP A 1 100 ? -11.014 1.549 -17.103 1.00 96.19 100 ASP A C 1
ATOM 748 O O . ASP A 1 100 ? -10.069 2.114 -17.668 1.00 96.19 100 ASP A O 1
ATOM 752 N N . HIS A 1 101 ? -11.542 0.415 -17.554 1.00 95.31 101 HIS A N 1
ATOM 753 C CA . HIS A 1 101 ? -11.082 -0.332 -18.721 1.00 95.31 101 HIS A CA 1
ATOM 754 C C . HIS A 1 101 ? -11.127 0.464 -20.041 1.00 95.31 101 HIS A C 1
ATOM 756 O O . HIS A 1 101 ? -10.461 0.096 -21.006 1.00 95.31 101 HIS A O 1
ATOM 762 N N . GLN A 1 102 ? -11.880 1.570 -20.106 1.00 95.00 102 GLN A N 1
ATOM 763 C CA . GLN A 1 102 ? -11.942 2.470 -21.269 1.00 95.00 102 GLN A CA 1
ATOM 764 C C . GLN A 1 102 ? -10.960 3.644 -21.146 1.00 95.00 102 GLN A C 1
ATOM 766 O O . GLN A 1 102 ? -10.916 4.522 -22.011 1.00 95.00 102 GLN A O 1
ATOM 771 N N . GLY A 1 103 ? -10.182 3.702 -20.063 1.00 93.75 103 GLY A N 1
ATOM 772 C CA . GLY A 1 103 ? -9.275 4.804 -19.765 1.00 93.75 103 GLY A CA 1
ATOM 773 C C . GLY A 1 103 ? -9.976 6.053 -19.230 1.00 93.75 103 GLY A C 1
ATOM 774 O O . GLY A 1 103 ? -9.343 7.113 -19.122 1.00 93.75 103 GLY A O 1
ATOM 775 N N . LYS A 1 104 ? -11.258 5.970 -18.859 1.00 95.12 104 LYS A N 1
ATOM 776 C CA . LYS A 1 104 ? -11.982 7.089 -18.260 1.00 95.12 104 LYS A CA 1
ATOM 777 C C . LYS A 1 104 ? -11.632 7.180 -16.782 1.00 95.12 104 LYS A C 1
ATOM 779 O O . LYS A 1 104 ? -11.658 6.207 -16.037 1.00 95.12 104 LYS A O 1
ATOM 784 N N . LYS A 1 105 ? -11.311 8.397 -16.343 1.00 94.38 105 LYS A N 1
ATOM 785 C CA . LYS A 1 105 ? -11.008 8.678 -14.941 1.00 94.38 105 LYS A CA 1
ATOM 786 C C . LYS A 1 105 ? -12.211 8.354 -14.057 1.00 94.38 105 LYS A C 1
ATOM 788 O O . LYS A 1 105 ? -13.279 8.946 -14.220 1.00 94.38 105 LYS A O 1
ATOM 793 N N . VAL A 1 106 ? -11.981 7.498 -13.072 1.00 91.50 106 VAL A N 1
ATOM 794 C CA . VAL A 1 106 ? -12.915 7.231 -11.983 1.00 91.50 106 VAL A CA 1
ATOM 795 C C . VAL A 1 106 ? -12.673 8.272 -10.890 1.00 91.50 106 VAL A C 1
ATOM 797 O O . VAL A 1 106 ? -11.542 8.724 -10.676 1.00 91.50 106 VAL A O 1
ATOM 800 N N . PHE A 1 107 ? -13.732 8.726 -10.218 1.00 80.31 107 PHE A N 1
ATOM 801 C CA . PHE A 1 107 ? -13.559 9.582 -9.048 1.00 80.31 107 PHE A CA 1
ATOM 802 C C . PHE A 1 107 ? -12.858 8.768 -7.960 1.00 80.31 107 PHE A C 1
ATOM 804 O O . PHE A 1 107 ? -13.444 7.839 -7.419 1.00 80.31 107 PHE A O 1
ATOM 811 N N . SER A 1 108 ? -11.598 9.103 -7.687 1.00 76.81 108 SER A N 1
ATOM 812 C CA . SER A 1 108 ? -10.750 8.312 -6.803 1.00 76.81 108 SER A CA 1
ATOM 813 C C . SER A 1 108 ? -10.029 9.174 -5.773 1.00 76.81 108 SER A C 1
ATOM 815 O O . SER A 1 108 ? -9.357 10.153 -6.120 1.00 76.81 108 SER A O 1
ATOM 817 N N . ARG A 1 109 ? -10.109 8.774 -4.509 1.00 83.38 109 ARG A N 1
ATOM 818 C CA . ARG A 1 109 ? -9.286 9.246 -3.395 1.00 83.38 109 ARG A CA 1
ATOM 819 C C . ARG A 1 109 ? -8.018 8.403 -3.305 1.00 83.38 109 ARG A C 1
ATOM 821 O O . ARG A 1 109 ? -7.918 7.313 -3.856 1.00 83.38 109 ARG A O 1
ATOM 828 N N . LYS A 1 110 ? -7.045 8.886 -2.530 1.00 81.12 110 LYS A N 1
ATOM 829 C CA . LYS A 1 110 ? -5.835 8.110 -2.217 1.00 81.12 110 LYS A CA 1
ATOM 830 C C . LYS A 1 110 ? -6.159 6.779 -1.515 1.00 81.12 110 LYS A C 1
ATOM 832 O O . LYS A 1 110 ? -5.431 5.817 -1.717 1.00 81.12 110 LYS A O 1
ATOM 837 N N . ALA A 1 111 ? -7.228 6.745 -0.714 1.00 88.69 111 ALA A N 1
ATOM 838 C CA . ALA A 1 111 ? -7.703 5.538 -0.039 1.00 88.69 111 ALA A CA 1
ATOM 839 C C . ALA A 1 111 ? -8.127 4.445 -1.030 1.00 88.69 111 ALA A C 1
ATOM 841 O O . ALA A 1 111 ? -7.815 3.286 -0.812 1.00 88.69 111 ALA A O 1
ATOM 842 N N . ASP A 1 112 ? -8.719 4.816 -2.165 1.00 91.62 112 ASP A N 1
ATOM 843 C CA . ASP A 1 112 ? -9.234 3.836 -3.125 1.00 91.62 112 ASP A CA 1
ATOM 844 C C . ASP A 1 112 ? -8.090 3.060 -3.817 1.00 91.62 112 ASP A C 1
ATOM 846 O O . ASP A 1 112 ? -8.236 1.885 -4.133 1.00 91.62 112 ASP A O 1
ATOM 850 N N . LEU A 1 113 ? -6.907 3.677 -3.988 1.00 93.06 113 LEU A N 1
ATOM 851 C CA . LEU A 1 113 ? -5.701 2.947 -4.411 1.00 93.06 113 LEU A CA 1
ATOM 852 C C . LEU A 1 113 ? -5.261 1.927 -3.351 1.00 93.06 113 LEU A C 1
ATOM 854 O O . LEU A 1 113 ? -4.808 0.847 -3.712 1.00 93.06 113 LEU A O 1
ATOM 858 N N . LEU A 1 114 ? -5.351 2.280 -2.065 1.00 92.44 114 LEU A N 1
ATOM 859 C CA . LEU A 1 114 ? -4.992 1.365 -0.980 1.00 92.44 114 LEU A CA 1
ATOM 860 C C . LEU A 1 114 ? -5.957 0.180 -0.935 1.00 92.44 114 LEU A C 1
ATOM 862 O O . LEU A 1 114 ? -5.482 -0.939 -0.817 1.00 92.44 114 LEU A O 1
ATOM 866 N N . GLU A 1 115 ? -7.258 0.410 -1.135 1.00 94.69 115 GLU A N 1
ATOM 867 C CA . GLU A 1 115 ? -8.254 -0.665 -1.239 1.00 94.69 115 GLU A CA 1
ATOM 868 C C . GLU A 1 115 ? -7.938 -1.632 -2.391 1.00 94.69 115 GLU A C 1
ATOM 870 O O . GLU A 1 115 ? -8.002 -2.838 -2.200 1.00 94.69 115 GLU A O 1
ATOM 875 N N . ILE A 1 116 ? -7.546 -1.127 -3.570 1.00 95.19 116 ILE A N 1
ATOM 876 C CA . ILE A 1 116 ? -7.133 -1.977 -4.706 1.00 95.19 116 ILE A CA 1
ATOM 877 C C . ILE A 1 116 ? -5.901 -2.808 -4.341 1.00 95.19 116 ILE A C 1
ATOM 879 O O . ILE A 1 116 ? -5.846 -4.007 -4.600 1.00 95.19 116 ILE A O 1
ATOM 883 N N . ILE A 1 117 ? -4.889 -2.163 -3.760 1.00 94.06 117 ILE A N 1
ATOM 884 C CA . ILE A 1 117 ? -3.640 -2.817 -3.363 1.00 94.06 117 ILE A CA 1
ATOM 885 C C . ILE A 1 117 ? -3.904 -3.910 -2.324 1.00 94.06 117 ILE A C 1
ATOM 887 O O . ILE A 1 117 ? -3.329 -4.991 -2.427 1.00 94.06 117 ILE A O 1
ATOM 891 N N . GLU A 1 118 ? -4.759 -3.624 -1.344 1.00 92.31 118 GLU A N 1
ATOM 892 C CA . GLU A 1 118 ? -5.164 -4.557 -0.297 1.00 92.31 118 GLU A CA 1
ATOM 893 C C . GLU A 1 118 ? -5.969 -5.720 -0.876 1.00 92.31 118 GLU A C 1
ATOM 895 O O . GLU A 1 118 ? -5.627 -6.865 -0.614 1.00 92.31 118 GLU A O 1
ATOM 900 N N . HIS A 1 119 ? -6.951 -5.448 -1.740 1.00 95.31 119 HIS A N 1
ATOM 901 C CA . HIS A 1 119 ? -7.779 -6.471 -2.386 1.00 95.31 119 HIS A CA 1
ATOM 902 C C . HIS A 1 119 ? -6.958 -7.468 -3.212 1.00 95.31 119 HIS A C 1
ATOM 904 O O . HIS A 1 119 ? -7.187 -8.671 -3.143 1.00 95.31 119 HIS A O 1
ATOM 910 N N . PHE A 1 120 ? -5.967 -6.984 -3.968 1.00 93.88 120 PHE A N 1
ATOM 911 C CA . PHE A 1 120 ? -5.084 -7.837 -4.773 1.00 93.88 120 PHE A CA 1
ATOM 912 C C . PHE A 1 120 ? -3.830 -8.319 -4.024 1.00 93.88 120 PHE A C 1
ATOM 914 O O . PHE A 1 120 ? -2.927 -8.888 -4.642 1.00 93.88 120 PHE A O 1
ATOM 921 N N . ASN A 1 121 ? -3.738 -8.091 -2.709 1.00 91.12 121 ASN A N 1
ATOM 922 C CA . ASN A 1 121 ? -2.598 -8.469 -1.867 1.00 91.12 121 ASN A CA 1
ATOM 923 C C . ASN A 1 121 ? -1.228 -7.988 -2.406 1.00 91.12 121 ASN A C 1
ATOM 925 O O . ASN A 1 121 ? -0.217 -8.696 -2.328 1.00 91.12 121 ASN A O 1
ATOM 929 N N . ILE A 1 122 ? -1.166 -6.774 -2.960 1.00 92.44 122 ILE A N 1
ATOM 930 C CA . ILE A 1 122 ? 0.046 -6.212 -3.575 1.00 92.44 122 ILE A CA 1
ATOM 931 C C . ILE A 1 122 ? 0.916 -5.519 -2.511 1.00 92.44 122 ILE A C 1
ATOM 933 O O . ILE A 1 122 ? 0.943 -4.298 -2.388 1.00 92.44 122 ILE A O 1
ATOM 937 N N . ASP A 1 123 ? 1.711 -6.272 -1.753 1.00 89.38 123 ASP A N 1
ATOM 938 C CA . ASP A 1 123 ? 2.622 -5.668 -0.766 1.00 89.38 123 ASP A CA 1
ATOM 939 C C . ASP A 1 123 ? 3.995 -5.319 -1.370 1.00 89.38 123 ASP A C 1
ATOM 941 O O . ASP A 1 123 ? 4.955 -6.092 -1.321 1.00 89.38 123 ASP A O 1
ATOM 945 N N . VAL A 1 124 ? 4.118 -4.111 -1.930 1.00 89.06 124 VAL A N 1
ATOM 946 C CA . VAL A 1 124 ? 5.382 -3.627 -2.518 1.00 89.06 124 VAL A CA 1
ATOM 947 C C . VAL A 1 124 ? 6.479 -3.305 -1.495 1.00 89.06 124 VAL A C 1
ATOM 949 O O . VAL A 1 124 ? 7.643 -3.123 -1.875 1.00 89.06 124 VAL A O 1
ATOM 952 N N . GLU A 1 125 ? 6.150 -3.205 -0.205 1.00 84.94 125 GLU A N 1
ATOM 953 C CA . GLU A 1 125 ? 7.124 -2.926 0.855 1.00 84.94 125 GLU A CA 1
ATOM 954 C C . GLU A 1 125 ? 7.664 -4.206 1.506 1.00 84.94 125 GLU A C 1
ATOM 956 O O . GLU A 1 125 ? 8.779 -4.188 2.060 1.00 84.94 125 GLU A O 1
ATOM 961 N N . ASN A 1 126 ? 6.944 -5.324 1.376 1.00 87.44 126 ASN A N 1
ATOM 962 C CA . ASN A 1 126 ? 7.386 -6.638 1.814 1.00 87.44 126 ASN A CA 1
ATOM 963 C C . ASN A 1 126 ? 8.623 -7.098 1.014 1.00 87.44 126 ASN A C 1
ATOM 965 O O . ASN A 1 126 ? 8.583 -7.221 -0.214 1.00 87.44 126 ASN A O 1
ATOM 969 N N . PRO A 1 127 ? 9.760 -7.365 1.684 1.00 81.38 127 PRO A N 1
ATOM 970 C CA . PRO A 1 127 ? 10.987 -7.781 1.010 1.00 81.38 127 PRO A CA 1
ATOM 971 C C . PRO A 1 127 ? 10.922 -9.178 0.365 1.00 81.38 127 PRO A C 1
ATOM 973 O O . PRO A 1 127 ? 11.778 -9.477 -0.467 1.00 81.38 127 PRO A O 1
ATOM 976 N N . CYS A 1 128 ? 9.940 -10.016 0.715 1.00 83.75 128 CYS A N 1
ATOM 977 C CA . CYS A 1 128 ? 9.696 -11.304 0.060 1.00 83.75 128 CYS A CA 1
ATOM 978 C C . CYS A 1 128 ? 8.856 -11.186 -1.218 1.00 83.75 128 CYS A C 1
ATOM 980 O O . CYS A 1 128 ? 8.994 -12.035 -2.092 1.00 83.75 128 CYS A O 1
ATOM 982 N N . VAL A 1 129 ? 8.046 -10.131 -1.352 1.00 88.00 129 VAL A N 1
ATOM 983 C CA . VAL A 1 129 ? 7.321 -9.811 -2.594 1.00 88.00 129 VAL A CA 1
ATOM 984 C C . VAL A 1 129 ? 8.244 -9.046 -3.541 1.00 88.00 129 VAL A C 1
ATOM 986 O O . VAL A 1 129 ? 8.438 -9.428 -4.693 1.00 88.00 129 VAL A O 1
ATOM 989 N N . ILE A 1 130 ? 8.892 -7.993 -3.030 1.00 87.75 130 ILE A N 1
ATOM 990 C CA . ILE A 1 130 ? 9.855 -7.178 -3.774 1.00 87.75 130 ILE A CA 1
ATOM 991 C C . ILE A 1 130 ? 11.261 -7.404 -3.224 1.00 87.75 130 ILE A C 1
ATOM 993 O O . ILE A 1 130 ? 11.753 -6.685 -2.339 1.00 87.75 130 ILE A O 1
ATOM 997 N N . MET A 1 131 ? 11.937 -8.380 -3.824 1.00 86.31 131 MET A N 1
ATOM 998 C CA . MET A 1 131 ? 13.325 -8.712 -3.536 1.00 86.31 131 MET A CA 1
ATOM 999 C C . MET A 1 131 ? 14.267 -7.931 -4.467 1.00 86.31 131 MET A C 1
ATOM 1001 O O . MET A 1 131 ? 14.588 -8.351 -5.577 1.00 86.31 131 MET A O 1
ATOM 1005 N N . SER A 1 132 ? 14.709 -6.749 -4.024 1.00 83.81 132 SER A N 1
ATOM 1006 C CA . SER A 1 132 ? 15.703 -5.963 -4.767 1.00 83.81 132 SER A CA 1
ATOM 1007 C C . SER A 1 132 ? 17.098 -6.593 -4.656 1.00 83.81 132 SER A C 1
ATOM 1009 O O . SER A 1 132 ? 17.398 -7.327 -3.712 1.00 83.81 132 SER A O 1
ATOM 1011 N N . GLN A 1 133 ? 17.990 -6.269 -5.596 1.00 80.62 133 GLN A N 1
ATOM 1012 C CA . GLN A 1 133 ? 19.390 -6.705 -5.539 1.00 80.62 133 GLN A CA 1
ATOM 1013 C C . GLN A 1 133 ? 20.069 -6.299 -4.220 1.00 80.62 133 GLN A C 1
ATOM 1015 O O . GLN A 1 133 ? 20.797 -7.094 -3.628 1.00 80.62 133 GLN A O 1
ATOM 1020 N N . ASP A 1 134 ? 19.818 -5.074 -3.755 1.00 82.00 134 ASP A N 1
ATOM 1021 C CA . ASP A 1 134 ? 20.431 -4.543 -2.539 1.00 82.00 134 ASP A CA 1
ATOM 1022 C C . ASP A 1 134 ? 19.813 -5.174 -1.281 1.00 82.00 134 ASP A C 1
ATOM 1024 O O . ASP A 1 134 ? 20.568 -5.614 -0.418 1.00 82.00 134 ASP A O 1
ATOM 1028 N N . LYS A 1 135 ? 18.482 -5.366 -1.230 1.00 80.88 135 LYS A N 1
ATOM 1029 C CA . LYS A 1 135 ? 17.807 -6.137 -0.163 1.00 80.88 135 LYS A CA 1
ATOM 1030 C C . LYS A 1 135 ? 18.313 -7.580 -0.089 1.00 80.88 135 LYS A C 1
ATOM 1032 O O . LYS A 1 135 ? 18.516 -8.103 1.000 1.00 80.88 135 LYS A O 1
ATOM 1037 N N . SER A 1 136 ? 18.545 -8.220 -1.236 1.00 83.31 136 SER A N 1
ATOM 1038 C CA . SER A 1 136 ? 19.083 -9.588 -1.297 1.00 83.31 136 SER A CA 1
ATOM 1039 C C . SER A 1 136 ? 20.497 -9.653 -0.725 1.00 83.31 136 SER A C 1
ATOM 1041 O O . SER A 1 136 ? 20.815 -10.543 0.061 1.00 83.31 136 SER A O 1
ATOM 1043 N N . ARG A 1 137 ? 21.352 -8.689 -1.097 1.00 84.75 137 ARG A N 1
ATOM 1044 C CA . ARG A 1 137 ? 22.713 -8.579 -0.560 1.00 84.75 137 ARG A CA 1
ATOM 1045 C C . ARG A 1 137 ? 22.684 -8.321 0.943 1.00 84.75 137 ARG A C 1
ATOM 1047 O O . ARG A 1 137 ? 23.401 -8.993 1.673 1.00 84.75 137 ARG A O 1
ATOM 1054 N N . GLU A 1 138 ? 21.852 -7.385 1.393 1.00 82.19 138 GLU A N 1
ATOM 1055 C CA . GLU A 1 138 ? 21.659 -7.067 2.808 1.00 82.19 138 GLU A CA 1
ATOM 1056 C C . GLU A 1 138 ? 21.212 -8.303 3.591 1.00 82.19 138 GLU A C 1
ATOM 1058 O O . GLU A 1 138 ? 21.849 -8.642 4.577 1.00 82.19 138 GLU A O 1
ATOM 1063 N N . PHE A 1 139 ? 20.213 -9.045 3.112 1.00 81.56 139 PHE A N 1
ATOM 1064 C CA . PHE A 1 139 ? 19.734 -10.263 3.769 1.00 81.56 139 PHE A CA 1
ATOM 1065 C C . PHE A 1 139 ? 20.814 -11.353 3.882 1.00 81.56 139 PHE A C 1
ATOM 1067 O O . PHE A 1 139 ? 20.969 -11.988 4.927 1.00 81.56 139 PHE A O 1
ATOM 1074 N N . LEU A 1 140 ? 21.594 -11.565 2.819 1.00 83.62 140 LEU A N 1
ATOM 1075 C CA . LEU A 1 140 ? 22.657 -12.573 2.811 1.00 83.62 140 LEU A CA 1
ATOM 1076 C C . LEU A 1 140 ? 23.887 -12.146 3.624 1.00 83.62 140 LEU A C 1
ATOM 1078 O O . LEU A 1 140 ? 24.643 -13.009 4.067 1.00 83.62 140 LEU A O 1
ATOM 1082 N N . HIS A 1 141 ? 24.137 -10.842 3.770 1.00 82.19 141 HIS A N 1
ATOM 1083 C CA . HIS A 1 141 ? 25.349 -10.296 4.398 1.00 82.19 141 HIS A CA 1
ATOM 1084 C C . HIS A 1 141 ? 25.089 -9.612 5.746 1.00 82.19 141 HIS A C 1
ATOM 1086 O O . HIS A 1 141 ? 26.047 -9.196 6.400 1.00 82.19 141 HIS A O 1
ATOM 1092 N N . SER A 1 142 ? 23.837 -9.530 6.212 1.00 68.56 142 SER A N 1
ATOM 1093 C CA . SER A 1 142 ? 23.495 -9.124 7.574 1.00 68.56 142 SER A CA 1
ATOM 1094 C C . SER A 1 142 ? 23.995 -10.220 8.517 1.00 68.56 142 SER A C 1
ATOM 1096 O O . SER A 1 142 ? 23.287 -11.175 8.845 1.00 68.56 142 SER A O 1
ATOM 1098 N N . GLY A 1 143 ? 25.269 -10.150 8.898 1.00 68.31 143 GLY A N 1
ATOM 1099 C CA . GLY A 1 143 ? 25.939 -11.165 9.716 1.00 68.31 143 GLY A CA 1
ATOM 1100 C C . GLY A 1 143 ? 25.340 -11.337 11.118 1.00 68.31 143 GLY A C 1
ATOM 1101 O O . GLY A 1 143 ? 25.743 -12.237 11.845 1.00 68.31 143 GLY A O 1
ATOM 1102 N N . ASN A 1 144 ? 24.370 -10.504 11.504 1.00 81.38 144 ASN A N 1
ATOM 1103 C CA . ASN A 1 144 ? 23.737 -10.498 12.813 1.00 81.38 144 ASN A CA 1
ATOM 1104 C C . ASN A 1 144 ? 22.376 -11.220 12.802 1.00 81.38 144 ASN A C 1
ATOM 1106 O O . ASN A 1 144 ? 21.484 -10.907 12.012 1.00 81.38 144 ASN A O 1
ATOM 1110 N N . ASN A 1 145 ? 22.180 -12.150 13.741 1.00 86.31 145 ASN A N 1
ATOM 1111 C CA . ASN A 1 145 ? 20.928 -12.898 13.904 1.00 86.31 145 ASN A CA 1
ATOM 1112 C C . ASN A 1 145 ? 19.717 -11.992 14.185 1.00 86.31 145 ASN A C 1
ATOM 1114 O O . ASN A 1 145 ? 18.598 -12.337 13.806 1.00 86.31 145 ASN A O 1
ATOM 1118 N N . LYS A 1 146 ? 19.924 -10.825 14.814 1.00 87.44 146 LYS A N 1
ATOM 1119 C CA . LYS A 1 146 ? 18.840 -9.862 15.075 1.00 87.44 146 LYS A CA 1
ATOM 1120 C C . LYS A 1 146 ? 18.236 -9.303 13.788 1.00 87.44 146 LYS A C 1
ATOM 1122 O O . LYS A 1 146 ? 17.017 -9.217 13.685 1.00 87.44 146 LYS A O 1
ATOM 1127 N N . ASP A 1 147 ? 19.067 -8.981 12.802 1.00 83.38 147 ASP A N 1
ATOM 1128 C CA . ASP A 1 147 ? 18.607 -8.401 11.537 1.00 83.38 147 ASP A CA 1
ATOM 1129 C C . ASP A 1 147 ? 17.875 -9.442 10.687 1.00 83.38 147 ASP A C 1
ATOM 1131 O O . ASP A 1 147 ? 16.832 -9.143 10.109 1.00 83.38 147 ASP A O 1
ATOM 1135 N N . LYS A 1 148 ? 18.338 -10.699 10.715 1.00 85.38 148 LYS A N 1
ATOM 1136 C CA . LYS A 1 148 ? 17.627 -11.833 10.102 1.00 85.38 148 LYS A CA 1
ATOM 1137 C C . LYS A 1 148 ? 16.257 -12.063 10.737 1.00 85.38 148 LYS A C 1
ATOM 1139 O O . LYS A 1 148 ? 15.281 -12.266 10.021 1.00 85.38 148 LYS A O 1
ATOM 1144 N N . SER A 1 149 ? 16.175 -11.992 12.068 1.00 87.19 149 SER A N 1
ATOM 1145 C CA . SER A 1 149 ? 14.903 -12.096 12.792 1.00 87.19 149 SER A CA 1
ATOM 1146 C C . SER A 1 149 ? 13.961 -10.945 12.430 1.00 87.19 149 SER A C 1
ATOM 1148 O O . SER A 1 149 ? 12.813 -11.182 12.071 1.00 87.19 149 SER A O 1
ATOM 1150 N N . LYS A 1 150 ? 14.460 -9.702 12.406 1.00 85.88 150 LYS A N 1
ATOM 1151 C CA . LYS A 1 150 ? 13.679 -8.528 11.989 1.00 85.88 150 LYS A CA 1
ATOM 1152 C C . LYS A 1 150 ? 13.190 -8.643 10.544 1.00 85.88 150 LYS A C 1
ATOM 1154 O O . LYS A 1 150 ? 12.042 -8.313 10.259 1.00 85.88 150 LYS A O 1
ATOM 1159 N N . PHE A 1 151 ? 14.039 -9.128 9.640 1.00 84.50 151 PHE A N 1
ATOM 1160 C CA . PHE A 1 151 ? 13.661 -9.390 8.255 1.00 84.50 151 PHE A CA 1
ATOM 1161 C C . PHE A 1 151 ? 12.527 -10.412 8.183 1.00 84.50 151 PHE A C 1
ATOM 1163 O O . PHE A 1 151 ? 11.520 -10.143 7.538 1.00 84.50 151 PHE A O 1
ATOM 1170 N N . PHE A 1 152 ? 12.662 -11.546 8.876 1.00 86.88 152 PHE A N 1
ATOM 1171 C CA . PHE A 1 152 ? 11.628 -12.578 8.935 1.00 86.88 152 PHE A CA 1
ATOM 1172 C C . PHE A 1 152 ? 10.314 -12.029 9.501 1.00 86.88 152 PHE A C 1
ATOM 1174 O O . PHE A 1 152 ? 9.258 -12.223 8.908 1.00 86.88 152 PHE A O 1
ATOM 1181 N N . TYR A 1 153 ? 10.386 -11.281 10.601 1.00 88.31 153 TYR A N 1
ATOM 1182 C CA . TYR A 1 153 ? 9.237 -10.672 11.266 1.00 88.31 153 TYR A CA 1
ATOM 1183 C C . TYR A 1 153 ? 8.482 -9.691 10.357 1.00 88.31 153 TYR A C 1
ATOM 1185 O O . TYR A 1 153 ? 7.252 -9.678 10.334 1.00 88.31 153 TYR A O 1
ATOM 1193 N N . LYS A 1 154 ? 9.211 -8.914 9.545 1.00 84.81 154 LYS A N 1
ATOM 1194 C CA . LYS A 1 154 ? 8.616 -8.033 8.533 1.00 84.81 154 LYS A CA 1
ATOM 1195 C C . LYS A 1 154 ? 8.060 -8.813 7.337 1.00 84.81 154 LYS A C 1
ATOM 1197 O O . LYS A 1 154 ? 6.963 -8.524 6.878 1.00 84.81 154 LYS A O 1
ATOM 1202 N N . ALA A 1 155 ? 8.811 -9.787 6.828 1.00 86.00 155 ALA A N 1
ATOM 1203 C CA . ALA A 1 155 ? 8.449 -10.577 5.652 1.00 86.00 155 ALA A CA 1
ATOM 1204 C C . ALA A 1 155 ? 7.195 -11.438 5.861 1.00 86.00 155 ALA A C 1
ATOM 1206 O O . ALA A 1 155 ? 6.399 -11.607 4.942 1.00 86.00 155 ALA A O 1
ATOM 1207 N N . THR A 1 156 ? 7.019 -11.960 7.075 1.00 89.25 156 THR A N 1
ATOM 1208 C CA . THR A 1 156 ? 5.865 -12.778 7.483 1.00 89.25 156 THR A CA 1
ATOM 1209 C C . THR A 1 156 ? 4.670 -11.948 7.946 1.00 89.25 156 THR A C 1
ATOM 1211 O O . THR A 1 156 ? 3.716 -12.508 8.473 1.00 89.25 156 THR A O 1
ATOM 1214 N N . LEU A 1 157 ? 4.721 -10.619 7.779 1.00 87.12 157 LEU A N 1
ATOM 1215 C CA . LEU A 1 157 ? 3.684 -9.670 8.202 1.00 87.12 157 LEU A CA 1
ATOM 1216 C C . LEU A 1 157 ? 3.405 -9.656 9.717 1.00 87.12 157 LEU A C 1
ATOM 1218 O O . LEU A 1 157 ? 2.551 -8.901 10.173 1.00 87.12 157 LEU A O 1
ATOM 1222 N N . LEU A 1 158 ? 4.166 -10.404 10.524 1.00 90.00 158 LEU A N 1
ATOM 1223 C CA . LEU A 1 158 ? 4.013 -10.446 11.981 1.00 90.00 158 LEU A CA 1
ATOM 1224 C C . LEU A 1 158 ? 4.220 -9.075 12.622 1.00 90.00 158 LEU A C 1
ATOM 1226 O O . LEU A 1 158 ? 3.546 -8.750 13.594 1.00 90.00 158 LEU A O 1
ATOM 1230 N N . GLN A 1 159 ? 5.111 -8.258 12.052 1.00 88.38 159 GLN A N 1
ATOM 1231 C CA . GLN A 1 159 ? 5.267 -6.875 12.488 1.00 88.38 159 GLN A CA 1
ATOM 1232 C C . GLN A 1 159 ? 3.976 -6.072 12.307 1.00 88.38 159 GLN A C 1
ATOM 1234 O O . GLN A 1 159 ? 3.557 -5.395 13.234 1.00 88.38 159 GLN A O 1
ATOM 1239 N N . GLN A 1 160 ? 3.322 -6.186 11.147 1.00 86.88 160 GLN A N 1
ATOM 1240 C CA . GLN A 1 160 ? 2.084 -5.451 10.871 1.00 86.88 160 GLN A CA 1
ATOM 1241 C C . GLN A 1 160 ? 0.960 -5.895 11.813 1.00 86.88 160 GLN A C 1
ATOM 1243 O O . GLN A 1 160 ? 0.234 -5.058 12.338 1.00 86.88 160 GLN A O 1
ATOM 1248 N N . VAL A 1 161 ? 0.860 -7.202 12.081 1.00 90.75 161 VAL A N 1
ATOM 1249 C CA . VAL A 1 161 ? -0.103 -7.749 13.048 1.00 90.75 161 VAL A CA 1
ATOM 1250 C C . VAL A 1 161 ? 0.155 -7.201 14.450 1.00 90.75 161 VAL A C 1
ATOM 1252 O O . VAL A 1 161 ? -0.780 -6.792 15.127 1.00 90.75 161 VAL A O 1
ATOM 1255 N N . ASN A 1 162 ? 1.411 -7.169 14.891 1.00 92.38 162 ASN A N 1
ATOM 1256 C CA . ASN A 1 162 ? 1.758 -6.649 16.209 1.00 92.38 162 ASN A CA 1
ATOM 1257 C C . ASN A 1 162 ? 1.459 -5.152 16.339 1.00 92.38 162 ASN A C 1
ATOM 1259 O O . ASN A 1 162 ? 0.841 -4.747 17.319 1.00 92.38 162 ASN A O 1
ATOM 1263 N N . ASP A 1 163 ? 1.842 -4.357 15.339 1.00 91.12 163 ASP A N 1
ATOM 1264 C CA . ASP A 1 163 ? 1.574 -2.916 15.302 1.00 91.12 163 ASP A CA 1
ATOM 1265 C C . ASP A 1 163 ? 0.051 -2.643 15.313 1.00 91.12 163 ASP A C 1
ATOM 1267 O O . ASP A 1 163 ? -0.425 -1.738 16.001 1.00 91.12 163 ASP A O 1
ATOM 1271 N N . LEU A 1 164 ? -0.738 -3.469 14.611 1.00 91.56 164 LEU A N 1
ATOM 1272 C CA . LEU A 1 164 ? -2.202 -3.399 14.619 1.00 91.56 164 LEU A CA 1
ATOM 1273 C C . LEU A 1 164 ? -2.790 -3.742 15.996 1.00 91.56 164 LEU A C 1
ATOM 1275 O O . LEU A 1 164 ? -3.659 -3.024 16.485 1.00 91.56 164 LEU A O 1
ATOM 1279 N N . LEU A 1 165 ? -2.316 -4.815 16.635 1.00 94.50 165 LEU A N 1
ATOM 1280 C CA . LEU A 1 165 ? -2.764 -5.205 17.976 1.00 94.50 165 LEU A CA 1
ATOM 1281 C C . LEU A 1 165 ? -2.459 -4.120 19.014 1.00 94.50 165 LEU A C 1
ATOM 1283 O O . LEU A 1 165 ? -3.290 -3.851 19.882 1.00 94.50 165 LEU A O 1
ATOM 1287 N N . GLU A 1 166 ? -1.297 -3.474 18.914 1.00 95.75 166 GLU A N 1
ATOM 1288 C CA . GLU A 1 166 ? -0.926 -2.356 19.781 1.00 95.75 166 GLU A CA 1
ATOM 1289 C C . GLU A 1 166 ? -1.852 -1.149 19.564 1.00 95.75 166 GLU A C 1
ATOM 1291 O O . GLU A 1 166 ? -2.374 -0.602 20.537 1.00 95.75 166 GLU A O 1
ATOM 1296 N N . SER A 1 167 ? -2.143 -0.792 18.306 1.00 95.69 167 SER A N 1
ATOM 1297 C CA . SER A 1 167 ? -3.101 0.277 17.975 1.00 95.69 167 SER A CA 1
ATOM 1298 C C . SER A 1 167 ? -4.487 -0.003 18.555 1.00 95.69 167 SER A C 1
ATOM 1300 O O . SER A 1 167 ? -5.057 0.844 19.242 1.00 95.69 167 SER A O 1
ATOM 1302 N N . ILE A 1 168 ? -5.003 -1.219 18.359 1.00 95.25 168 ILE A N 1
ATOM 1303 C CA . ILE A 1 168 ? -6.308 -1.637 18.886 1.00 95.25 168 ILE A CA 1
ATOM 1304 C C . ILE A 1 168 ? -6.318 -1.567 20.416 1.00 95.25 168 ILE A C 1
ATOM 1306 O O . ILE A 1 168 ? -7.283 -1.091 21.011 1.00 95.25 168 ILE A O 1
ATOM 1310 N N . SER A 1 169 ? -5.241 -1.995 21.078 1.00 96.94 169 SER A N 1
ATOM 1311 C CA . SER A 1 169 ? -5.136 -1.909 22.538 1.00 96.94 169 SER A CA 1
ATOM 1312 C C . SER A 1 169 ? -5.217 -0.461 23.039 1.00 96.94 169 SER A C 1
ATOM 1314 O O . SER A 1 169 ? -5.854 -0.192 24.064 1.00 96.94 169 SER A O 1
ATOM 1316 N N . ILE A 1 170 ? -4.583 0.478 22.333 1.00 96.25 170 ILE A N 1
ATOM 1317 C CA . ILE A 1 170 ? -4.631 1.912 22.654 1.00 96.25 170 ILE A CA 1
ATOM 1318 C C . ILE A 1 170 ? -6.046 2.462 22.437 1.00 96.25 170 ILE A C 1
ATOM 1320 O O . ILE A 1 170 ? -6.571 3.174 23.298 1.00 96.25 170 ILE A O 1
ATOM 1324 N N . GLU A 1 171 ? -6.688 2.111 21.324 1.00 95.94 171 GLU A N 1
ATOM 1325 C CA . GLU A 1 171 ? -8.063 2.515 21.012 1.00 95.94 171 GLU A CA 1
ATOM 1326 C C . GLU A 1 171 ? -9.061 2.004 22.056 1.00 95.94 171 GLU A C 1
ATOM 1328 O O . GLU A 1 171 ? -9.871 2.783 22.556 1.00 95.94 171 GLU A O 1
ATOM 1333 N N . ILE A 1 172 ? -8.953 0.736 22.468 1.00 96.75 172 ILE A N 1
ATOM 1334 C CA . ILE A 1 172 ? -9.787 0.147 23.528 1.00 96.75 172 ILE A CA 1
ATOM 1335 C C . ILE A 1 172 ? -9.599 0.898 24.848 1.00 96.75 172 ILE A C 1
ATOM 1337 O O . ILE A 1 172 ? -10.574 1.236 25.516 1.00 96.75 172 ILE A O 1
ATOM 1341 N N . THR A 1 173 ? -8.353 1.189 25.225 1.00 96.88 173 THR A N 1
ATOM 1342 C CA . THR A 1 173 ? -8.056 1.930 26.462 1.00 96.88 173 THR A CA 1
ATOM 1343 C C . THR A 1 173 ? -8.674 3.329 26.430 1.00 96.88 173 THR A C 1
ATOM 1345 O O . THR A 1 173 ? -9.258 3.780 27.413 1.00 96.88 173 THR A O 1
ATOM 1348 N N . THR A 1 174 ? -8.595 3.995 25.278 1.00 96.44 174 THR A N 1
ATOM 1349 C CA . THR A 1 174 ? -9.172 5.328 25.067 1.00 96.44 174 THR A CA 1
ATOM 1350 C C . THR A 1 174 ? -10.699 5.289 25.136 1.00 96.44 174 THR A C 1
ATOM 1352 O O . THR A 1 174 ? -11.309 6.122 25.804 1.00 96.44 174 THR A O 1
ATOM 1355 N N . ALA A 1 175 ? -11.326 4.299 24.497 1.00 95.56 175 ALA A N 1
ATOM 1356 C CA . ALA A 1 175 ? -12.772 4.114 24.523 1.00 95.56 175 ALA A CA 1
ATOM 1357 C C . ALA A 1 175 ? -13.289 3.843 25.943 1.00 95.56 175 ALA A C 1
ATOM 1359 O O . ALA A 1 175 ? -14.285 4.440 26.345 1.00 95.56 175 ALA A O 1
ATOM 1360 N N . HIS A 1 176 ? -12.595 3.009 26.726 1.00 96.31 176 HIS A N 1
ATOM 1361 C CA . HIS A 1 176 ? -12.949 2.784 28.130 1.00 96.31 176 HIS A CA 1
ATOM 1362 C C . HIS A 1 176 ? -12.893 4.072 28.958 1.00 96.31 176 HIS A C 1
ATOM 1364 O O . HIS A 1 176 ? -13.815 4.319 29.730 1.00 96.31 176 HIS A O 1
ATOM 1370 N N . GLY A 1 177 ? -11.874 4.916 28.760 1.00 95.75 177 GLY A N 1
ATOM 1371 C CA . GLY A 1 177 ? -11.793 6.214 29.438 1.00 95.75 177 GLY A CA 1
ATOM 1372 C C . GLY A 1 177 ? -12.982 7.126 29.114 1.00 95.75 177 GLY A C 1
ATOM 1373 O O . GLY A 1 177 ? -13.579 7.708 30.013 1.00 95.75 177 GLY A O 1
ATOM 1374 N N . ILE A 1 178 ? -13.392 7.185 27.842 1.00 95.38 178 ILE A N 1
ATOM 1375 C CA . ILE A 1 178 ? -14.568 7.963 27.415 1.00 95.38 178 ILE A CA 1
ATOM 1376 C C . ILE A 1 178 ? -15.852 7.422 28.057 1.00 95.38 178 ILE A C 1
ATOM 1378 O O . ILE A 1 178 ? -16.696 8.199 28.502 1.00 95.38 178 ILE A O 1
ATOM 1382 N N . VAL A 1 179 ? -16.017 6.097 28.112 1.00 95.81 179 VAL A N 1
ATOM 1383 C CA . VAL A 1 179 ? -17.182 5.474 28.756 1.00 95.81 179 VAL A CA 1
ATOM 1384 C C . VAL A 1 179 ? -17.230 5.830 30.242 1.00 95.81 179 VAL A C 1
ATOM 1386 O O . VAL A 1 179 ? -18.282 6.236 30.725 1.00 95.81 179 VAL A O 1
ATOM 1389 N N . GLU A 1 180 ? -16.103 5.761 30.950 1.00 95.94 180 GLU A N 1
ATOM 1390 C CA . GLU A 1 180 ? -16.026 6.103 32.375 1.00 95.94 180 GLU A CA 1
ATOM 1391 C C . GLU A 1 180 ? -16.367 7.583 32.642 1.00 95.94 180 GLU A C 1
ATOM 1393 O O . GLU A 1 180 ? -17.096 7.906 33.589 1.00 95.94 180 GLU A O 1
ATOM 1398 N N . GLU A 1 181 ? -15.900 8.495 31.783 1.00 94.75 181 GLU A N 1
ATOM 1399 C CA . GLU A 1 181 ? -16.252 9.918 31.847 1.00 94.75 181 GLU A CA 1
ATOM 1400 C C . GLU A 1 181 ? -17.758 10.143 31.641 1.00 94.75 181 GLU A C 1
ATOM 1402 O O . GLU A 1 181 ? -18.395 10.856 32.424 1.00 94.75 181 GLU A O 1
ATOM 1407 N N . LEU A 1 182 ? -18.351 9.502 30.627 1.00 93.44 182 LEU A N 1
ATOM 1408 C CA . LEU A 1 182 ? -19.785 9.601 30.338 1.00 93.44 182 LEU A CA 1
ATOM 1409 C C . LEU A 1 182 ? -20.640 9.007 31.462 1.00 93.44 182 LEU A C 1
ATOM 1411 O O . LEU A 1 182 ? -21.615 9.630 31.882 1.00 93.44 182 LEU A O 1
ATOM 1415 N N . GLU A 1 183 ? -20.265 7.846 32.000 1.00 93.81 183 GLU A N 1
ATOM 1416 C CA . GLU A 1 183 ? -20.940 7.239 33.153 1.00 93.81 183 GLU A CA 1
ATOM 1417 C C . GLU A 1 183 ? -20.899 8.162 34.374 1.00 93.81 183 GLU A C 1
ATOM 1419 O O . GLU A 1 183 ? -21.892 8.314 35.092 1.00 93.81 183 GLU A O 1
ATOM 1424 N N . THR A 1 184 ? -19.763 8.817 34.607 1.00 93.19 184 THR A N 1
ATOM 1425 C CA . THR A 1 184 ? -19.608 9.771 35.710 1.00 93.19 184 THR A CA 1
ATOM 1426 C C . THR A 1 184 ? -20.479 11.013 35.514 1.00 93.19 184 THR A C 1
ATOM 1428 O O . THR A 1 184 ? -21.046 11.514 36.486 1.00 93.19 184 THR A O 1
ATOM 1431 N N . ALA A 1 185 ? -20.645 11.479 34.274 1.00 93.56 185 ALA A N 1
ATOM 1432 C CA . ALA A 1 185 ? -21.513 12.606 33.940 1.00 93.56 185 ALA A CA 1
ATOM 1433 C C . ALA A 1 185 ? -23.015 12.271 34.029 1.00 93.56 185 ALA A C 1
ATOM 1435 O O . ALA A 1 185 ? -23.810 13.128 34.416 1.00 93.56 185 ALA A O 1
ATOM 1436 N N . ILE A 1 186 ? -23.416 11.035 33.709 1.00 93.69 186 ILE A N 1
ATOM 1437 C CA . ILE A 1 186 ? -24.821 10.592 33.725 1.00 93.69 186 ILE A CA 1
ATOM 1438 C C . ILE A 1 186 ? -25.332 10.352 35.153 1.00 93.69 186 ILE A C 1
ATOM 1440 O O . ILE A 1 186 ? -26.458 10.739 35.469 1.00 93.69 186 ILE A O 1
ATOM 1444 N N . LYS A 1 187 ? -24.505 9.791 36.047 1.00 93.81 187 LYS A N 1
ATOM 1445 C CA . LYS A 1 187 ? -24.867 9.506 37.453 1.00 93.81 187 LYS A CA 1
ATOM 1446 C C . LYS A 1 187 ? -25.592 10.649 38.192 1.00 93.81 187 LYS A C 1
ATOM 1448 O O . LYS A 1 187 ? -26.623 10.383 38.814 1.00 93.81 187 LYS A O 1
ATOM 1453 N N . PRO A 1 188 ? -25.103 11.907 38.195 1.00 92.62 188 PRO A N 1
ATOM 1454 C CA . PRO A 1 188 ? -25.801 12.997 38.876 1.00 92.62 188 PRO A CA 1
ATOM 1455 C C . PRO A 1 188 ? -27.140 13.346 38.211 1.00 92.62 188 PRO A C 1
ATOM 1457 O O . PRO A 1 188 ? -28.098 13.634 38.924 1.00 92.62 188 PRO A O 1
ATOM 1460 N N . ILE A 1 189 ? -27.228 13.264 36.880 1.00 91.38 189 ILE A N 1
ATOM 1461 C CA . ILE A 1 189 ? -28.456 13.545 36.121 1.00 91.38 189 ILE A CA 1
ATOM 1462 C C . ILE A 1 189 ? -29.529 12.496 36.439 1.00 91.38 189 ILE A C 1
ATOM 1464 O O . ILE A 1 189 ? -30.677 12.848 36.701 1.00 91.38 189 ILE A O 1
ATOM 1468 N N . GLU A 1 190 ? -29.165 11.212 36.490 1.00 90.44 190 GLU A N 1
ATOM 1469 C CA . GLU A 1 190 ? -30.081 10.139 36.903 1.00 90.44 190 GLU A CA 1
ATOM 1470 C C . GLU A 1 190 ? -30.588 10.336 38.333 1.00 90.44 190 GLU A C 1
ATOM 1472 O O . GLU A 1 190 ? -31.763 10.098 38.628 1.00 90.44 190 GLU A O 1
ATOM 1477 N N . LYS A 1 191 ? -29.715 10.792 39.236 1.00 91.94 191 LYS A N 1
ATOM 1478 C CA . LYS A 1 191 ? -30.103 11.095 40.613 1.00 91.94 191 LYS A CA 1
ATOM 1479 C C . LYS A 1 191 ? -31.110 12.245 40.667 1.00 91.94 191 LYS A C 1
ATOM 1481 O O . LYS A 1 191 ? -32.138 12.111 41.327 1.00 91.94 191 LYS A O 1
ATOM 1486 N N . GLU A 1 192 ? -30.847 13.336 39.955 1.00 92.12 192 GLU A N 1
ATOM 1487 C CA . GLU A 1 192 ? -31.744 14.494 39.894 1.00 92.12 192 GLU A CA 1
ATOM 1488 C C . GLU A 1 192 ? -33.101 14.128 39.274 1.00 92.12 192 GLU A C 1
ATOM 1490 O O . GLU A 1 192 ? -34.152 14.515 39.789 1.00 92.12 192 GLU A O 1
ATOM 1495 N N . LEU A 1 193 ? -33.101 13.300 38.227 1.00 90.81 193 LEU A N 1
ATOM 1496 C CA . LEU A 1 193 ? -34.318 12.811 37.583 1.00 90.81 193 LEU A CA 1
ATOM 1497 C C . LEU A 1 193 ? -35.163 11.946 38.531 1.00 90.81 193 LEU A C 1
ATOM 1499 O O . LEU A 1 193 ? -36.381 12.123 38.605 1.00 90.81 193 LEU A O 1
ATOM 1503 N N . ASN A 1 194 ? -34.526 11.066 39.307 1.00 91.25 194 ASN A N 1
ATOM 1504 C CA . ASN A 1 194 ? -35.203 10.284 40.342 1.00 91.25 194 ASN A CA 1
ATOM 1505 C C . ASN A 1 194 ? -35.785 11.178 41.450 1.00 91.25 194 ASN A C 1
ATOM 1507 O O . ASN A 1 194 ? -36.928 10.983 41.866 1.00 91.25 194 ASN A O 1
ATOM 1511 N N . GLU A 1 195 ? -35.043 12.190 41.910 1.00 92.25 195 GLU A N 1
ATOM 1512 C CA . GLU A 1 195 ? -35.533 13.150 42.908 1.00 92.25 195 GLU A CA 1
ATOM 1513 C C . GLU A 1 195 ? -36.743 13.947 42.393 1.00 92.25 195 GLU A C 1
ATOM 1515 O O . GLU A 1 195 ? -37.725 14.136 43.119 1.00 92.25 195 GLU A O 1
ATOM 1520 N N . LEU A 1 196 ? -36.711 14.384 41.132 1.00 90.19 196 LEU A N 1
ATOM 1521 C CA . LEU A 1 196 ? -37.829 15.070 40.483 1.00 90.19 196 LEU A CA 1
ATOM 1522 C C . LEU A 1 196 ? -39.051 14.158 40.328 1.00 90.19 196 LEU A C 1
ATOM 1524 O O . LEU A 1 196 ? -40.162 14.589 40.632 1.00 90.19 196 LEU A O 1
ATOM 1528 N N . GLN A 1 197 ? -38.871 12.892 39.940 1.00 90.81 197 GLN A N 1
ATOM 1529 C CA . GLN A 1 197 ? -39.972 11.924 39.866 1.00 90.81 197 GLN A CA 1
ATOM 1530 C C . GLN A 1 197 ? -40.645 11.700 41.225 1.00 90.81 197 GLN A C 1
ATOM 1532 O O . GLN A 1 197 ? -41.873 11.630 41.302 1.00 90.81 197 GLN A O 1
ATOM 1537 N N . VAL A 1 198 ? -39.867 11.614 42.309 1.00 92.19 198 VAL A N 1
ATOM 1538 C CA . VAL A 1 198 ? -40.418 11.493 43.670 1.00 92.19 198 VAL A CA 1
ATOM 1539 C C . VAL A 1 198 ? -41.210 12.746 44.051 1.00 92.19 198 VAL A C 1
ATOM 1541 O O . VAL A 1 198 ? -42.304 12.631 44.612 1.00 92.19 198 VAL A O 1
ATOM 1544 N N . LYS A 1 199 ? -40.707 13.942 43.717 1.00 90.69 199 LYS A N 1
ATOM 1545 C CA . LYS A 1 199 ? -41.424 15.206 43.957 1.00 90.69 199 LYS A CA 1
ATOM 1546 C C . LYS A 1 199 ? -42.744 15.269 43.193 1.00 90.69 199 LYS A C 1
ATOM 1548 O O . LYS A 1 199 ? -43.752 15.615 43.801 1.00 90.69 199 LYS A O 1
ATOM 1553 N N . ILE A 1 200 ? -42.755 14.885 41.914 1.00 90.88 200 ILE A N 1
ATOM 1554 C CA . ILE A 1 200 ? -43.974 14.844 41.090 1.00 90.88 200 ILE A CA 1
ATOM 1555 C C . ILE A 1 200 ? -45.012 13.916 41.726 1.00 90.88 200 ILE A C 1
ATOM 1557 O O . ILE A 1 200 ? -46.119 14.361 42.011 1.00 90.88 200 ILE A O 1
ATOM 1561 N N . LYS A 1 201 ? -44.636 12.677 42.067 1.00 90.38 201 LYS A N 1
ATOM 1562 C CA . LYS A 1 201 ? -45.547 11.728 42.734 1.00 90.38 201 LYS A CA 1
ATOM 1563 C C . LYS A 1 201 ? -46.088 12.257 44.060 1.00 90.38 201 LYS A C 1
ATOM 1565 O O . LYS A 1 201 ? -47.248 12.037 44.394 1.00 90.38 201 LYS A O 1
ATOM 1570 N N . THR A 1 202 ? -45.250 12.950 44.830 1.00 88.38 202 THR A N 1
ATOM 1571 C CA . THR A 1 202 ? -45.670 13.558 46.099 1.00 88.38 202 THR A CA 1
ATOM 1572 C C . THR A 1 202 ? -46.683 14.677 45.855 1.00 88.38 202 THR A C 1
ATOM 1574 O O . THR A 1 202 ? -47.702 14.723 46.539 1.00 88.38 202 THR A O 1
ATOM 1577 N N . MET A 1 203 ? -46.445 15.547 44.867 1.00 84.06 203 MET A N 1
ATOM 1578 C CA . MET A 1 203 ? -47.386 16.608 44.490 1.00 84.06 203 MET A CA 1
ATOM 1579 C C . MET A 1 203 ? -48.720 16.041 44.002 1.00 84.06 203 MET A C 1
ATOM 1581 O O . MET A 1 203 ? -49.760 16.503 44.462 1.00 84.06 203 MET A O 1
ATOM 1585 N N . GLU A 1 204 ? -48.701 15.004 43.162 1.00 88.00 204 GLU A N 1
ATOM 1586 C CA . GLU A 1 204 ? -49.916 14.306 42.717 1.00 88.00 204 GLU A CA 1
ATOM 1587 C C . GLU A 1 204 ? -50.715 13.750 43.907 1.00 88.00 204 GLU A C 1
ATOM 1589 O O . GLU A 1 204 ? -51.940 13.853 43.947 1.00 88.00 204 GLU A O 1
ATOM 1594 N N . HIS A 1 205 ? -50.034 13.195 44.915 1.00 84.00 205 HIS A N 1
ATOM 1595 C CA . HIS A 1 205 ? -50.689 12.675 46.116 1.00 84.00 205 HIS A CA 1
ATOM 1596 C C . HIS A 1 205 ? -51.319 13.784 46.971 1.00 84.00 205 HIS A C 1
ATOM 1598 O O . HIS A 1 205 ? -52.437 13.633 47.460 1.00 84.00 205 HIS A O 1
ATOM 1604 N N . VAL A 1 206 ? -50.626 14.915 47.131 1.00 84.00 206 VAL A N 1
ATOM 1605 C CA . VAL A 1 206 ? -51.148 16.086 47.855 1.00 84.00 206 VAL A CA 1
ATOM 1606 C C . VAL A 1 206 ? -52.360 16.681 47.135 1.00 84.00 206 VAL A C 1
ATOM 1608 O O . VAL A 1 206 ? -53.333 17.066 47.783 1.00 84.00 206 VAL A O 1
ATOM 1611 N N . GLU A 1 207 ? -52.337 16.726 45.804 1.00 82.94 207 GLU A N 1
ATOM 1612 C CA . GLU A 1 207 ? -53.467 17.191 45.000 1.00 82.94 207 GLU A CA 1
ATOM 1613 C C . GLU A 1 207 ? -54.690 16.268 45.140 1.00 82.94 207 GLU A C 1
ATOM 1615 O O . GLU A 1 207 ? -55.809 16.745 45.306 1.00 82.94 207 GLU A O 1
ATOM 1620 N N . GLN A 1 208 ? -54.495 14.947 45.177 1.00 82.75 208 GLN A N 1
ATOM 1621 C CA . GLN A 1 208 ? -55.583 13.994 45.439 1.00 82.75 208 GLN A CA 1
ATOM 1622 C C . GLN A 1 208 ? -56.226 14.208 46.818 1.00 82.75 208 GLN A C 1
ATOM 1624 O O . GLN A 1 208 ? -57.453 14.226 46.927 1.00 82.75 208 GLN A O 1
ATOM 1629 N N . ILE A 1 209 ? -55.411 14.413 47.859 1.00 80.12 209 ILE A N 1
ATOM 1630 C CA . ILE A 1 209 ? -55.900 14.672 49.222 1.00 80.12 209 ILE A CA 1
ATOM 1631 C C . ILE A 1 209 ? -56.696 15.980 49.264 1.00 80.12 209 ILE A C 1
ATOM 1633 O O . ILE A 1 209 ? -57.801 15.997 49.796 1.00 80.12 209 ILE A O 1
ATOM 1637 N N . SER A 1 210 ? -56.203 17.055 48.642 1.00 76.81 210 SER A N 1
ATOM 1638 C CA . SER A 1 210 ? -56.905 18.345 48.651 1.00 76.81 210 SER A CA 1
ATOM 1639 C C . SER A 1 210 ? -58.247 18.294 47.910 1.00 76.81 210 SER A C 1
ATOM 1641 O O . SER A 1 210 ? -59.234 18.878 48.367 1.00 76.81 210 SER A O 1
ATOM 1643 N N . ILE A 1 211 ? -58.329 17.540 46.808 1.00 82.50 211 ILE A N 1
ATOM 1644 C CA . ILE A 1 211 ? -59.591 17.273 46.105 1.00 82.50 211 ILE A CA 1
ATOM 1645 C C . ILE A 1 211 ? -60.562 16.515 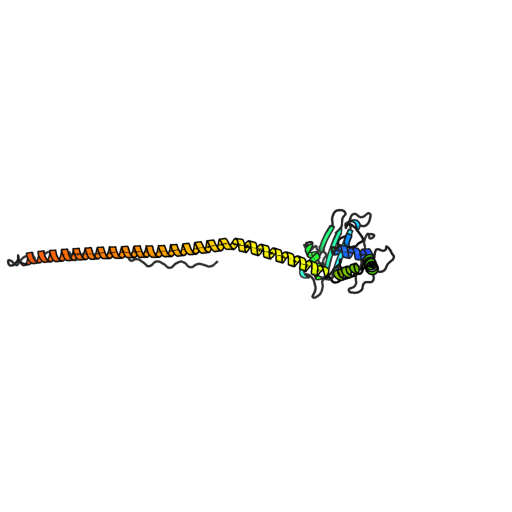47.018 1.00 82.50 211 ILE A C 1
ATOM 1647 O O . ILE A 1 211 ? -61.763 16.808 47.026 1.00 82.50 211 ILE A O 1
ATOM 1651 N N . GLN A 1 212 ? -60.064 15.548 47.78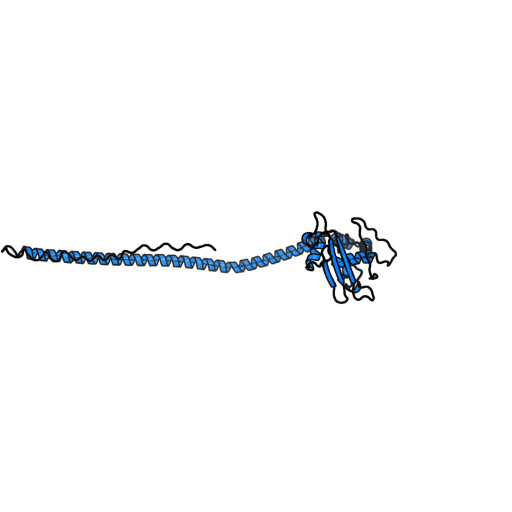7 1.00 75.44 212 GLN A N 1
ATOM 1652 C CA . GLN A 1 212 ? -60.879 14.755 48.701 1.00 75.44 212 GLN A CA 1
ATOM 1653 C C . GLN A 1 212 ? -61.373 15.577 49.897 1.00 75.44 212 GLN A C 1
ATOM 1655 O O . GLN A 1 212 ? -62.572 15.561 50.174 1.00 75.44 212 GLN A O 1
ATOM 1660 N N . ASP A 1 213 ? -60.510 16.384 50.510 1.00 76.00 213 ASP A N 1
ATOM 1661 C CA . ASP A 1 213 ? -60.866 17.307 51.594 1.00 76.00 213 ASP A CA 1
ATOM 1662 C C . ASP A 1 213 ? -61.922 18.325 51.142 1.00 76.00 213 ASP A C 1
ATOM 1664 O O . ASP A 1 213 ? -62.898 18.590 51.849 1.00 76.00 213 ASP A O 1
ATOM 1668 N N . THR A 1 214 ? -61.774 18.861 49.926 1.00 74.88 214 THR A N 1
ATOM 1669 C CA . THR A 1 214 ? -62.745 19.796 49.338 1.00 74.88 214 THR A CA 1
ATOM 1670 C C . THR A 1 214 ? -64.102 19.116 49.135 1.00 74.88 214 THR A C 1
ATOM 1672 O O . THR A 1 214 ? -65.145 19.687 49.460 1.00 74.88 214 THR A O 1
ATOM 1675 N N . ARG A 1 215 ? -64.116 17.866 48.650 1.00 76.94 215 ARG A N 1
ATOM 1676 C CA . ARG A 1 215 ? -65.349 17.069 48.519 1.00 76.94 215 ARG A CA 1
ATOM 1677 C C . ARG A 1 215 ? -66.000 16.785 49.869 1.00 76.94 215 ARG A C 1
ATOM 1679 O O . ARG A 1 215 ? -67.220 16.893 49.972 1.00 76.94 215 ARG A O 1
ATOM 1686 N N . GLU A 1 216 ? -65.219 16.452 50.891 1.00 74.75 216 GLU A N 1
ATOM 1687 C CA . GLU A 1 216 ? -65.737 16.212 52.239 1.00 74.75 216 GLU A CA 1
ATOM 1688 C C . GLU A 1 216 ? -66.332 17.476 52.867 1.00 74.75 216 GLU A C 1
ATOM 1690 O O . GLU A 1 216 ? -67.397 17.407 53.482 1.00 74.75 216 GLU A O 1
ATOM 1695 N N . GLN A 1 217 ? -65.695 18.638 52.691 1.00 72.75 217 GLN A N 1
ATOM 1696 C CA . GLN A 1 217 ? -66.258 19.914 53.143 1.00 72.75 217 GLN A CA 1
ATOM 1697 C C . GLN A 1 217 ? -67.568 20.244 52.428 1.00 72.75 217 GLN A C 1
ATOM 1699 O O . GLN A 1 217 ? -68.540 20.616 53.082 1.00 72.75 217 GLN A O 1
ATOM 1704 N N . HIS A 1 218 ? -67.631 20.061 51.106 1.00 74.00 218 HIS A N 1
ATOM 1705 C CA . HIS A 1 218 ? -68.875 20.255 50.364 1.00 74.00 218 HIS A CA 1
ATOM 1706 C C . HIS A 1 218 ? -69.991 19.325 50.850 1.00 74.00 218 HIS A C 1
ATOM 1708 O 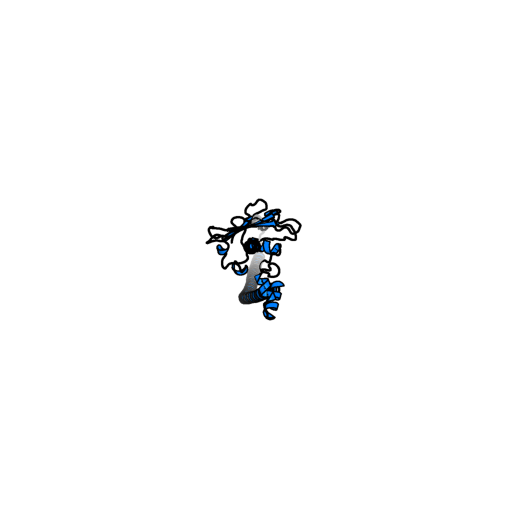O . HIS A 1 218 ? -71.128 19.772 50.997 1.00 74.00 218 HIS A O 1
ATOM 1714 N N . LEU A 1 219 ? -69.678 18.060 51.143 1.00 76.25 219 LEU A N 1
ATOM 1715 C CA . LEU A 1 219 ? -70.660 17.103 51.650 1.00 76.25 219 LEU A CA 1
ATOM 1716 C C . LEU A 1 219 ? -71.188 17.512 53.031 1.00 76.25 219 LEU A C 1
ATOM 1718 O O . LEU A 1 219 ? -72.397 17.510 53.240 1.00 76.25 219 LEU A O 1
ATOM 1722 N N . LYS A 1 220 ? -70.300 17.922 53.946 1.00 79.25 220 LYS A N 1
ATOM 1723 C CA . LYS A 1 220 ? -70.681 18.422 55.278 1.00 79.25 220 LYS A CA 1
ATOM 1724 C C . LYS A 1 220 ? -71.551 19.673 55.193 1.00 79.25 220 LYS A C 1
ATOM 1726 O O . LYS A 1 220 ? -72.545 19.759 55.903 1.00 79.25 220 LYS A O 1
ATOM 1731 N N . ASN A 1 221 ? -71.212 20.610 54.309 1.00 73.88 221 ASN A N 1
ATOM 1732 C CA . ASN A 1 221 ? -72.010 21.820 54.107 1.00 73.88 221 ASN A CA 1
ATOM 1733 C C . ASN A 1 221 ? -73.395 21.491 53.536 1.00 73.88 221 ASN A C 1
ATOM 1735 O O . ASN A 1 221 ? -74.384 22.024 54.018 1.00 73.88 221 ASN A O 1
ATOM 1739 N N . THR A 1 222 ? -73.477 20.568 52.572 1.00 73.06 222 THR A N 1
ATOM 1740 C CA . THR A 1 222 ? -74.766 20.131 52.005 1.00 73.06 222 THR A CA 1
ATOM 1741 C C . THR A 1 222 ? -75.636 19.454 53.070 1.00 73.06 222 THR A C 1
ATOM 1743 O O . THR A 1 222 ? -76.823 19.733 53.159 1.00 73.06 222 THR A O 1
ATOM 1746 N N . GLN A 1 223 ? -75.046 18.613 53.926 1.00 77.44 223 GLN A N 1
ATOM 1747 C CA . GLN A 1 223 ? -75.765 17.969 55.033 1.00 77.44 223 GLN A CA 1
ATOM 1748 C C . GLN A 1 223 ? -76.234 18.966 56.101 1.00 77.44 223 GLN A C 1
ATOM 1750 O O . GLN A 1 223 ? -77.324 18.799 56.637 1.00 77.44 223 GLN A O 1
ATOM 1755 N N . ALA A 1 224 ? -75.436 19.996 56.400 1.00 71.94 224 ALA A N 1
ATOM 1756 C CA . ALA A 1 224 ? -75.829 21.067 57.313 1.00 71.94 224 ALA A CA 1
ATOM 1757 C C . ALA A 1 224 ? -76.997 21.894 56.745 1.00 71.94 224 ALA A C 1
ATOM 1759 O O . ALA A 1 224 ? -77.966 22.161 57.451 1.00 71.94 224 ALA A O 1
ATOM 1760 N N . GLU A 1 225 ? -76.948 22.230 55.451 1.00 72.38 225 GLU A N 1
ATOM 1761 C CA . GLU A 1 225 ? -78.059 22.890 54.755 1.00 72.38 225 GLU A CA 1
ATOM 1762 C C . GLU A 1 225 ? -79.332 22.024 54.765 1.00 72.38 225 GLU A C 1
ATOM 1764 O O . GLU A 1 225 ? -80.421 22.539 55.012 1.00 72.38 225 GLU A O 1
ATOM 1769 N N . GLU A 1 226 ? -79.215 20.708 54.555 1.00 70.75 226 GLU A N 1
ATOM 1770 C CA . GLU A 1 226 ? -80.342 19.770 54.645 1.00 70.75 226 GLU A CA 1
ATOM 1771 C C . GLU A 1 226 ? -80.925 19.692 56.066 1.00 70.75 226 GLU A C 1
ATOM 1773 O O . GLU A 1 226 ? -82.146 19.773 56.217 1.00 70.75 226 GLU A O 1
ATOM 1778 N N . SER A 1 227 ? -80.093 19.618 57.111 1.00 68.62 227 SER A N 1
ATOM 1779 C CA . SER A 1 227 ? -80.572 19.611 58.502 1.00 68.62 227 SER A CA 1
ATOM 1780 C C . SER A 1 227 ? -81.240 20.927 58.906 1.00 68.62 227 SER A C 1
ATOM 1782 O O . SER A 1 227 ? -82.268 20.907 59.582 1.00 68.62 227 SER A O 1
ATOM 1784 N N . ASP A 1 228 ? -80.719 22.067 58.445 1.00 70.00 228 ASP A N 1
ATOM 1785 C CA . ASP A 1 228 ? -81.313 23.386 58.694 1.00 70.00 228 ASP A CA 1
ATOM 1786 C C . ASP A 1 228 ? -82.666 23.533 57.977 1.00 70.00 228 ASP A C 1
ATOM 1788 O O . ASP A 1 228 ? -83.598 24.170 58.485 1.00 70.00 228 ASP A O 1
ATOM 1792 N N . ILE A 1 229 ? -82.805 22.937 56.787 1.00 68.75 229 ILE A N 1
ATOM 1793 C CA . ILE A 1 229 ? -84.081 22.861 56.069 1.00 68.75 229 ILE A CA 1
ATOM 1794 C C . ILE A 1 229 ? -85.059 21.964 56.829 1.00 68.75 229 ILE A C 1
ATOM 1796 O O . ILE A 1 229 ? -86.213 22.360 56.986 1.00 68.75 229 ILE A O 1
ATOM 1800 N N . GLU A 1 230 ? -84.631 20.801 57.325 1.00 64.88 230 GLU A N 1
ATOM 1801 C CA . GLU A 1 230 ? -85.474 19.890 58.108 1.00 64.88 230 GLU A CA 1
ATOM 1802 C C . GLU A 1 230 ? -85.946 20.518 59.425 1.00 64.88 230 GLU A C 1
ATOM 1804 O O . GLU A 1 230 ? -87.140 20.451 59.726 1.00 64.88 230 GLU A O 1
ATOM 1809 N N . GLU A 1 231 ? -85.072 21.197 60.174 1.00 65.31 231 GLU A N 1
ATOM 1810 C CA . GLU A 1 231 ? -85.453 21.939 61.385 1.00 65.31 231 GLU A CA 1
ATOM 1811 C C . GLU A 1 231 ? -86.440 23.068 61.072 1.00 65.31 231 GLU A C 1
ATOM 1813 O O . GLU A 1 231 ? -87.459 23.216 61.757 1.00 65.31 231 GLU A O 1
ATOM 1818 N N . ASN A 1 232 ? -86.204 23.833 60.001 1.00 60.84 232 ASN A N 1
ATOM 1819 C CA . ASN A 1 232 ? -87.141 24.864 59.558 1.00 60.84 232 ASN A CA 1
ATOM 1820 C C . ASN A 1 232 ? -88.483 24.276 59.110 1.00 60.84 232 ASN A C 1
ATOM 1822 O O . ASN A 1 232 ? -89.528 24.876 59.383 1.00 60.84 232 ASN A O 1
ATOM 1826 N N . HIS A 1 233 ? -88.483 23.103 58.471 1.00 58.75 233 HIS A N 1
ATOM 1827 C CA . HIS A 1 233 ? -89.699 22.388 58.091 1.00 58.75 233 HIS A CA 1
ATOM 1828 C C . HIS A 1 233 ? -90.451 21.873 59.324 1.00 58.75 233 HIS A C 1
ATOM 1830 O O . HIS A 1 233 ? -91.673 21.984 59.373 1.00 58.75 233 HIS A O 1
ATOM 1836 N N . HIS A 1 234 ? -89.748 21.370 60.343 1.00 58.78 234 HIS A N 1
ATOM 1837 C CA . HIS A 1 234 ? -90.337 20.910 61.605 1.00 58.78 234 HIS A CA 1
ATOM 1838 C C . HIS A 1 234 ? -90.902 22.073 62.438 1.00 58.78 234 HIS A C 1
ATOM 1840 O O . HIS A 1 234 ? -91.971 21.961 63.046 1.00 58.78 234 HIS A O 1
ATOM 1846 N N . SER A 1 235 ? -90.226 23.224 62.425 1.00 57.19 235 SER A N 1
ATOM 1847 C CA . SER A 1 235 ? -90.694 24.483 63.016 1.00 57.19 235 SER A CA 1
ATOM 1848 C C . SER A 1 235 ? -91.932 25.028 62.288 1.00 57.19 235 SER A C 1
ATOM 1850 O O . SER A 1 235 ? -92.925 25.402 62.916 1.00 57.19 235 SER A O 1
ATOM 1852 N N . HIS A 1 236 ? -91.941 24.985 60.952 1.00 56.06 236 HIS A N 1
ATOM 1853 C CA . HIS A 1 236 ? -93.128 25.324 60.165 1.00 56.06 236 HIS A CA 1
ATOM 1854 C C . HIS A 1 236 ? -94.294 24.371 60.441 1.00 56.06 236 HIS A C 1
ATOM 1856 O O . HIS A 1 236 ? -95.411 24.833 60.656 1.00 56.06 236 HIS A O 1
ATOM 1862 N N . ASP A 1 237 ? -94.059 23.060 60.481 1.00 57.56 237 ASP A N 1
ATOM 1863 C CA . ASP A 1 237 ? -95.111 22.056 60.675 1.00 57.56 237 ASP A CA 1
ATOM 1864 C C . ASP A 1 237 ? -95.706 22.110 62.097 1.00 57.56 237 ASP A C 1
ATOM 1866 O O . ASP A 1 237 ? -96.917 21.981 62.302 1.00 57.56 237 ASP A O 1
ATOM 1870 N N . SER A 1 238 ? -94.880 22.415 63.103 1.00 56.91 238 SER A N 1
ATOM 1871 C CA . SER A 1 238 ? -95.351 22.687 64.467 1.00 56.91 238 SER A CA 1
ATOM 1872 C C . SER A 1 238 ? -96.134 24.002 64.569 1.00 56.91 238 SER A C 1
ATOM 1874 O O . SER A 1 238 ? -97.190 24.021 65.209 1.00 56.91 238 SER A O 1
ATOM 1876 N N . SER A 1 239 ? -95.705 25.065 63.884 1.00 56.41 239 SER A N 1
ATOM 1877 C CA . SER A 1 239 ? -96.447 26.332 63.798 1.00 56.41 239 SER A CA 1
ATOM 1878 C C . SER A 1 239 ? -97.807 26.158 63.102 1.00 56.41 239 SER A C 1
ATOM 1880 O O . SER A 1 239 ? -98.841 26.576 63.630 1.00 56.41 239 SER A O 1
ATOM 1882 N N . VAL A 1 240 ? -97.849 25.421 61.986 1.00 57.94 240 VAL A N 1
ATOM 1883 C CA . VAL A 1 240 ? -99.085 25.073 61.264 1.00 57.94 240 VAL A CA 1
ATOM 1884 C C . VAL A 1 240 ? -100.019 24.230 62.137 1.00 57.94 240 VAL A C 1
ATOM 1886 O O . VAL A 1 240 ? -101.219 24.505 62.187 1.00 57.94 240 VAL A O 1
ATOM 1889 N N . ARG A 1 241 ? -99.506 23.253 62.898 1.00 55.69 241 ARG A N 1
ATOM 1890 C CA . ARG A 1 241 ? -100.315 22.489 63.868 1.00 55.69 241 ARG A CA 1
ATOM 1891 C C . ARG A 1 241 ? -100.929 23.367 64.950 1.00 55.69 241 ARG A C 1
ATOM 1893 O O . ARG A 1 241 ? -102.082 23.134 65.311 1.00 55.69 241 ARG A O 1
ATOM 1900 N N . VAL A 1 242 ? -100.199 24.355 65.469 1.00 58.16 242 VAL A N 1
ATOM 1901 C CA . VAL A 1 242 ? -100.742 25.315 66.444 1.00 58.16 242 VAL A CA 1
ATOM 1902 C C . VAL A 1 242 ? -101.850 26.151 65.800 1.00 58.16 242 VAL A C 1
ATOM 1904 O O . VAL A 1 242 ? -102.935 26.248 66.374 1.00 58.16 242 VAL A O 1
ATOM 1907 N N . SER A 1 243 ? -101.645 26.668 64.586 1.00 56.28 243 SER A N 1
ATOM 1908 C CA . SER A 1 243 ? -102.669 27.431 63.858 1.00 56.28 243 SER A CA 1
ATOM 1909 C C . SER A 1 243 ? -103.926 26.608 63.546 1.00 56.28 243 SER A C 1
ATOM 1911 O O . SER A 1 243 ? -105.038 27.104 63.718 1.00 56.28 243 SER A O 1
ATOM 1913 N N . ILE A 1 244 ? -103.780 25.336 63.158 1.00 56.81 244 ILE A N 1
ATOM 1914 C CA . ILE A 1 244 ? -104.913 24.426 62.916 1.00 56.81 244 ILE A CA 1
ATOM 1915 C C . ILE A 1 244 ? -105.662 24.126 64.221 1.00 56.81 244 ILE A C 1
ATOM 1917 O O . ILE A 1 244 ? -106.891 24.100 64.224 1.00 56.81 244 ILE A O 1
ATOM 1921 N N . LYS A 1 245 ? -104.959 23.957 65.350 1.00 53.00 245 LYS A N 1
ATOM 1922 C CA . LYS A 1 245 ? -105.596 23.737 66.660 1.00 53.00 245 LYS A CA 1
ATOM 1923 C C . LYS A 1 245 ? -106.435 24.944 67.085 1.00 53.00 245 LYS A C 1
ATOM 1925 O O . LYS A 1 245 ? -107.569 24.754 67.517 1.00 53.00 245 LYS A O 1
ATOM 1930 N N . VAL A 1 246 ? -105.924 26.161 66.878 1.00 56.69 246 VAL A N 1
ATOM 1931 C CA . VAL A 1 246 ? -106.651 27.417 67.138 1.00 56.69 246 VAL A CA 1
ATOM 1932 C C . VAL A 1 246 ? -107.877 27.553 66.223 1.00 56.69 246 VAL A C 1
ATOM 1934 O O . VAL A 1 246 ? -108.964 27.865 66.710 1.00 56.69 246 VAL A O 1
ATOM 1937 N N . ALA A 1 247 ? -107.750 27.231 64.931 1.00 53.03 247 ALA A N 1
ATOM 1938 C CA . ALA A 1 247 ? -108.867 27.268 63.982 1.00 53.03 247 ALA A CA 1
ATOM 1939 C C . ALA A 1 247 ? -109.951 26.210 64.282 1.00 53.03 247 ALA A C 1
ATOM 1941 O O . ALA A 1 247 ? -111.145 26.490 64.180 1.00 53.03 247 ALA A O 1
ATOM 1942 N N . SER A 1 248 ? -109.555 25.009 64.722 1.00 49.06 248 SER A N 1
ATOM 1943 C CA . SER A 1 248 ? -110.485 23.924 65.078 1.00 49.06 248 SER A CA 1
ATOM 1944 C C . SER A 1 248 ? -111.268 24.166 66.377 1.00 49.06 248 SER A C 1
ATOM 1946 O O . SER A 1 248 ? -112.305 23.544 66.592 1.00 49.06 248 SER A O 1
ATOM 1948 N N . SER A 1 249 ? -110.813 25.093 67.229 1.00 46.97 249 SER A N 1
ATOM 1949 C CA . SER A 1 249 ? -111.546 25.531 68.424 1.00 46.97 249 SER A CA 1
ATOM 1950 C C . SER A 1 249 ? -112.508 26.701 68.181 1.00 46.97 249 SER A C 1
ATOM 1952 O O . SER A 1 249 ? -113.262 27.037 69.091 1.00 46.97 249 SER A O 1
ATOM 1954 N N . SER A 1 250 ? -112.513 27.319 66.990 1.00 47.00 250 SER A 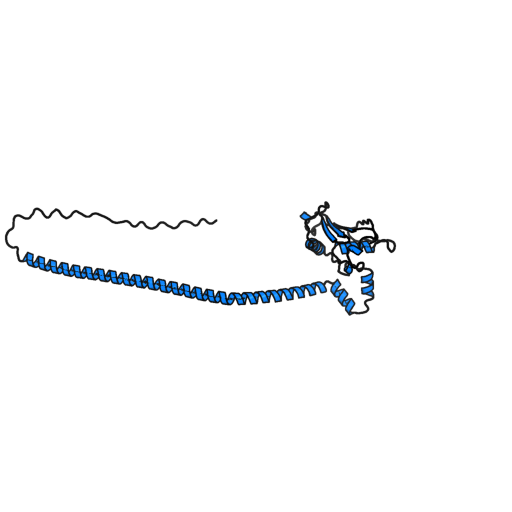N 1
ATOM 1955 C CA . SER A 1 250 ? -113.253 28.569 66.744 1.00 47.00 250 SER A CA 1
ATOM 1956 C C . SER A 1 250 ? -114.336 28.510 65.663 1.00 47.00 250 SER A C 1
ATOM 1958 O O . SER A 1 250 ? -114.801 29.565 65.243 1.00 47.00 250 SER A O 1
ATOM 1960 N N . THR A 1 251 ? -114.757 27.336 65.189 1.00 40.69 251 THR A N 1
ATOM 1961 C CA . THR A 1 251 ? -115.851 27.247 64.201 1.00 40.69 251 THR A CA 1
ATOM 1962 C C . THR A 1 251 ? -116.744 26.033 64.448 1.00 40.69 251 THR A C 1
ATOM 1964 O O . THR A 1 251 ? -116.591 24.959 63.875 1.00 40.69 251 THR A O 1
ATOM 1967 N N . ARG A 1 252 ? -117.712 26.233 65.346 1.00 36.78 252 ARG A N 1
ATOM 1968 C CA . ARG A 1 252 ? -118.973 25.491 65.401 1.00 36.78 252 ARG A CA 1
ATOM 1969 C C . ARG A 1 252 ? -120.104 26.516 65.483 1.00 36.78 252 ARG A C 1
ATOM 1971 O O . ARG A 1 252 ? -120.772 26.606 66.497 1.00 36.78 252 ARG A O 1
ATOM 1978 N N . GLU A 1 253 ? -120.229 27.325 64.438 1.00 39.84 253 GLU A N 1
ATOM 1979 C CA . GLU A 1 253 ? -121.431 28.087 64.088 1.00 39.84 253 GLU A CA 1
ATOM 1980 C C . GLU A 1 253 ? -121.283 28.560 62.632 1.00 39.84 253 GLU A C 1
ATOM 1982 O O . GLU A 1 253 ? -120.239 29.081 62.242 1.00 39.84 253 GLU A O 1
ATOM 1987 N N . ASP A 1 254 ? -122.339 28.302 61.865 1.00 34.88 254 ASP A N 1
ATOM 1988 C CA . ASP A 1 254 ? -122.671 28.807 60.530 1.00 34.88 254 ASP A CA 1
ATOM 1989 C C . ASP A 1 254 ? -121.947 28.240 59.291 1.00 34.88 254 ASP A C 1
ATOM 1991 O O . ASP A 1 254 ? -120.943 28.743 58.783 1.00 34.88 254 ASP A O 1
ATOM 1995 N N . ASP A 1 255 ? -122.597 27.204 58.747 1.00 39.12 255 ASP A N 1
ATOM 1996 C CA . ASP A 1 255 ? -122.569 26.805 57.341 1.00 39.12 255 ASP A CA 1
ATOM 1997 C C . ASP A 1 255 ? -123.314 27.819 56.441 1.00 39.12 255 ASP A C 1
ATOM 1999 O O . ASP A 1 255 ? -124.212 28.532 56.876 1.00 39.12 255 ASP A O 1
ATOM 2003 N N . GLU A 1 256 ? -122.979 27.777 55.145 1.00 39.91 256 GLU A N 1
ATOM 2004 C CA . GLU A 1 256 ? -123.564 28.506 53.999 1.00 39.91 256 GLU A CA 1
ATOM 2005 C C . GLU A 1 256 ? -122.969 29.885 53.636 1.00 39.91 256 GLU A C 1
ATOM 2007 O O . GLU A 1 256 ? -123.627 30.912 53.782 1.00 39.91 256 GLU A O 1
ATOM 2012 N N . LYS A 1 257 ? -121.777 29.903 52.990 1.00 43.62 257 LYS A N 1
ATOM 2013 C CA . LYS A 1 257 ? -121.564 30.636 51.700 1.00 43.62 257 LYS A CA 1
ATOM 2014 C C . LYS A 1 257 ? -120.174 30.610 51.044 1.00 43.62 257 LYS A C 1
ATOM 2016 O O . LYS A 1 257 ? -120.053 31.117 49.931 1.00 43.62 257 LYS A O 1
ATOM 2021 N N . THR A 1 258 ? -119.128 30.014 51.604 1.00 42.50 258 THR A N 1
ATOM 2022 C CA . THR A 1 258 ? -117.749 30.180 51.069 1.00 42.50 258 THR A CA 1
ATOM 2023 C C . THR A 1 258 ? -117.211 29.013 50.229 1.00 42.50 258 THR A C 1
ATOM 2025 O O . THR A 1 258 ? -116.006 28.815 50.115 1.00 42.50 258 THR A O 1
ATOM 2028 N N . LEU A 1 259 ? -118.097 28.283 49.541 1.00 39.81 259 LEU A N 1
ATOM 2029 C CA . LEU A 1 259 ? -117.754 27.171 48.634 1.00 39.81 259 LEU A CA 1
ATOM 2030 C C . LEU A 1 259 ? -117.525 27.572 47.160 1.00 39.81 259 LEU A C 1
ATOM 2032 O O . LEU A 1 259 ? -117.620 26.749 46.252 1.00 39.81 259 LEU A O 1
ATOM 2036 N N . ARG A 1 260 ? -117.182 28.831 46.879 1.00 39.75 260 ARG A N 1
ATOM 2037 C CA . ARG A 1 260 ? -116.729 29.272 45.549 1.00 39.75 260 ARG A CA 1
ATOM 2038 C C . ARG A 1 260 ? -115.664 30.343 45.732 1.00 39.75 260 ARG A C 1
ATOM 2040 O O . ARG A 1 260 ? -116.028 31.430 46.152 1.00 39.75 260 ARG A O 1
ATOM 2047 N N . ILE A 1 261 ? -114.394 30.013 45.449 1.00 41.50 261 ILE A N 1
ATOM 2048 C CA . ILE A 1 261 ? -113.298 30.886 44.941 1.00 41.50 261 ILE A CA 1
ATOM 2049 C C . ILE A 1 261 ? -111.890 30.278 45.187 1.00 41.50 261 ILE A C 1
ATOM 2051 O O . ILE A 1 261 ? -110.936 30.702 44.545 1.00 41.50 261 ILE A O 1
ATOM 2055 N N . TRP A 1 262 ? -111.717 29.207 45.976 1.00 36.56 262 TRP A N 1
ATOM 2056 C CA . TRP A 1 262 ? -110.383 28.595 46.181 1.00 36.56 262 TRP A CA 1
ATOM 2057 C C . TRP A 1 262 ? -110.013 27.460 45.199 1.00 36.56 262 TRP A C 1
ATOM 2059 O O . TRP A 1 262 ? -109.298 26.525 45.541 1.00 36.56 262 TRP A O 1
ATOM 2069 N N . THR A 1 263 ? -110.487 27.536 43.952 1.00 36.56 263 THR A N 1
ATOM 2070 C CA . THR A 1 263 ? -110.125 26.622 42.845 1.00 36.56 263 THR A CA 1
ATOM 2071 C C . THR A 1 263 ? -109.400 27.348 41.705 1.00 36.56 263 THR A C 1
ATOM 2073 O O . THR A 1 263 ? -109.644 27.079 40.533 1.00 36.56 263 THR A O 1
ATOM 2076 N N . ALA A 1 264 ? -108.494 28.280 42.029 1.00 43.44 264 ALA A N 1
ATOM 2077 C CA . ALA A 1 264 ? -107.802 29.085 41.013 1.00 43.44 264 ALA A CA 1
ATOM 2078 C C . ALA A 1 264 ? -106.289 29.304 41.224 1.00 43.44 264 ALA A C 1
ATOM 2080 O O . ALA A 1 264 ? -105.717 30.172 40.570 1.00 43.44 264 ALA A O 1
ATOM 2081 N N . THR A 1 265 ? -105.609 28.499 42.052 1.00 38.72 265 THR A N 1
ATOM 2082 C CA . THR A 1 265 ? -104.132 28.581 42.169 1.00 38.72 265 THR A CA 1
ATOM 2083 C C . THR A 1 265 ? -103.457 27.214 42.326 1.00 38.72 265 THR A C 1
ATOM 2085 O O . THR A 1 265 ? -102.432 27.078 42.980 1.00 38.72 265 THR A O 1
ATOM 2088 N N . VAL A 1 266 ? -104.002 26.179 41.682 1.00 44.12 266 VAL A N 1
ATOM 2089 C CA . VAL A 1 266 ? -103.272 24.936 41.378 1.00 44.12 266 VAL A CA 1
ATOM 2090 C C . VAL A 1 266 ? -103.206 24.811 39.859 1.00 44.12 266 VAL A C 1
ATOM 2092 O O . VAL A 1 266 ? -103.951 24.041 39.274 1.00 44.12 266 VAL A O 1
ATOM 2095 N N . ALA A 1 267 ? -102.387 25.647 39.209 1.00 42.44 267 ALA A N 1
ATOM 2096 C CA . ALA A 1 267 ? -101.953 25.466 37.814 1.00 42.44 267 ALA A CA 1
ATOM 2097 C C . ALA A 1 267 ? -100.983 26.575 37.360 1.00 42.44 267 ALA A C 1
ATOM 2099 O O . ALA A 1 267 ? -101.321 27.367 36.490 1.00 42.44 267 ALA A O 1
ATOM 2100 N N . LYS A 1 268 ? -99.760 26.635 37.906 1.00 38.03 268 LYS A N 1
ATOM 2101 C CA . LYS A 1 268 ? -98.600 27.243 37.217 1.00 38.03 268 LYS A CA 1
ATOM 2102 C C . LYS A 1 268 ? -97.307 26.539 37.648 1.00 38.03 268 LYS A C 1
ATOM 2104 O O . LYS A 1 268 ? -96.581 27.014 38.509 1.00 38.03 268 LYS A O 1
ATOM 2109 N N . LYS A 1 269 ? -97.022 25.394 37.019 1.00 42.19 269 LYS A N 1
ATOM 2110 C CA . LYS A 1 269 ? -95.649 24.907 36.811 1.00 42.19 269 LYS A CA 1
ATOM 2111 C C . LYS A 1 269 ? -95.175 25.449 35.460 1.00 42.19 269 LYS A C 1
ATOM 2113 O O . LYS A 1 269 ? -95.770 25.072 34.452 1.00 42.19 269 LYS A O 1
ATOM 2118 N N . PRO A 1 270 ? -94.108 26.251 35.390 1.00 41.19 270 PRO A N 1
ATOM 2119 C CA . PRO A 1 270 ? -93.242 26.267 34.229 1.00 41.19 270 PRO A CA 1
ATOM 2120 C C . PRO A 1 270 ? -92.086 25.293 34.467 1.00 41.19 270 PRO A C 1
ATOM 2122 O O . PRO A 1 270 ? -91.278 25.441 35.381 1.00 41.19 270 PRO A O 1
ATOM 2125 N N . SER A 1 271 ? -92.053 24.267 33.627 1.00 42.78 271 SER A N 1
ATOM 2126 C CA . SER A 1 271 ? -90.918 23.391 33.371 1.00 42.78 271 SER A CA 1
ATOM 2127 C C . SER A 1 271 ? -89.698 24.201 32.927 1.00 42.78 271 SER A C 1
ATOM 2129 O O . SER A 1 271 ? -89.772 24.890 31.912 1.00 42.78 271 SER A O 1
ATOM 2131 N N . ASN A 1 272 ? -88.571 24.073 33.626 1.00 38.66 272 ASN A N 1
ATOM 2132 C CA . ASN A 1 272 ? -87.268 24.428 33.070 1.00 38.66 272 ASN A CA 1
ATOM 2133 C C . ASN A 1 272 ? -86.191 23.492 33.636 1.00 38.66 272 ASN A C 1
ATOM 2135 O O . ASN A 1 272 ? -85.546 23.774 34.640 1.00 38.66 272 ASN A O 1
ATOM 2139 N N . PHE A 1 273 ? -86.036 22.341 32.982 1.00 40.62 273 PHE A N 1
ATOM 2140 C CA . PHE A 1 273 ? -84.835 21.515 33.066 1.00 40.62 273 PHE A CA 1
ATOM 2141 C C . PHE A 1 273 ? -83.890 21.958 31.942 1.00 40.62 273 PHE A C 1
ATOM 2143 O O . PHE A 1 273 ? -84.262 21.817 30.776 1.00 40.62 273 PHE A O 1
ATOM 2150 N N . PRO A 1 274 ? -82.662 22.423 32.220 1.00 44.66 274 PRO A N 1
ATOM 2151 C CA . PRO A 1 274 ? -81.605 22.350 31.232 1.00 44.66 274 PRO A CA 1
ATOM 2152 C C . PRO A 1 274 ? -81.062 20.917 31.210 1.00 44.66 274 PRO A C 1
ATOM 2154 O O . PRO A 1 274 ? -80.382 20.463 32.130 1.00 44.66 274 PRO A O 1
ATOM 2157 N N . SER A 1 275 ? -81.376 20.195 30.135 1.00 47.16 275 SER A N 1
ATOM 2158 C CA . SER A 1 275 ? -80.751 18.923 29.783 1.00 47.16 275 SER A CA 1
ATOM 2159 C C . SER A 1 275 ? -79.250 19.131 29.546 1.00 47.16 275 SER A C 1
ATOM 2161 O O . SER A 1 275 ? -78.856 19.681 28.514 1.00 47.16 275 SER A O 1
ATOM 2163 N N . LYS A 1 276 ? -78.391 18.687 30.470 1.00 44.84 276 LYS A N 1
ATOM 2164 C CA . LYS A 1 276 ? -76.958 18.539 30.182 1.00 44.84 276 LYS A CA 1
ATOM 2165 C C . LYS A 1 276 ? -76.786 17.376 29.199 1.00 44.84 276 LYS A C 1
ATOM 2167 O O . LYS A 1 276 ? -76.981 16.221 29.563 1.00 44.84 276 LYS A O 1
ATOM 2172 N N . LYS A 1 277 ? -76.454 17.693 27.943 1.00 52.66 277 LYS A N 1
ATOM 2173 C CA . LYS A 1 277 ? -75.935 16.717 26.974 1.00 52.66 277 LYS A CA 1
ATOM 2174 C C . LYS A 1 277 ? -74.616 16.132 27.509 1.00 52.66 277 LYS A C 1
ATOM 2176 O O . LYS A 1 277 ? -73.824 16.900 28.059 1.00 52.66 277 LYS A O 1
ATOM 2181 N N . PRO A 1 278 ? -74.353 14.826 27.336 1.00 58.81 278 PRO A N 1
ATOM 2182 C CA . PRO A 1 278 ? -73.024 14.279 27.584 1.00 58.81 278 PRO A CA 1
ATOM 2183 C C . PRO A 1 278 ? -72.005 14.879 26.591 1.00 58.81 278 PRO A C 1
ATOM 2185 O O . PRO A 1 278 ? -72.388 15.227 25.468 1.00 58.81 278 PRO A O 1
ATOM 2188 N N . PRO A 1 279 ? -70.731 15.041 26.993 1.00 62.28 279 PRO A N 1
ATOM 2189 C CA . PRO A 1 279 ? -69.694 15.601 26.131 1.00 62.28 279 PRO A CA 1
ATOM 2190 C C . PRO A 1 279 ? -69.387 14.672 24.939 1.00 62.28 279 PRO A C 1
ATOM 2192 O O . PRO A 1 279 ? -69.520 13.452 25.069 1.00 62.28 279 PRO A O 1
ATOM 2195 N N . PRO A 1 280 ? -68.988 15.222 23.776 1.00 66.00 280 PRO A N 1
ATOM 2196 C CA . PRO A 1 280 ? -68.590 14.421 22.621 1.00 66.00 280 PRO A CA 1
ATOM 2197 C C . PRO A 1 280 ? -67.243 13.711 22.866 1.00 66.00 280 PRO A C 1
ATOM 2199 O O . PRO A 1 280 ? -66.419 14.220 23.632 1.00 66.00 280 PRO A O 1
ATOM 2202 N N . PRO A 1 281 ? -67.001 12.551 22.226 1.00 65.31 281 PRO A N 1
ATOM 2203 C CA . PRO A 1 281 ? -65.736 11.831 22.342 1.00 65.31 281 PRO A CA 1
ATOM 2204 C C . PRO A 1 281 ? -64.580 12.597 21.665 1.00 65.31 281 PRO A C 1
ATOM 2206 O O . PRO A 1 281 ? -64.827 13.377 20.739 1.00 65.31 281 PRO A O 1
ATOM 2209 N N . PRO A 1 282 ? -63.327 12.395 22.116 1.00 65.25 282 PRO A N 1
ATOM 2210 C CA . PRO A 1 282 ? -62.161 13.089 21.574 1.00 65.25 282 PRO A CA 1
ATOM 2211 C C . PRO A 1 282 ? -61.852 12.671 20.122 1.00 65.25 282 PRO A C 1
ATOM 2213 O O . PRO A 1 282 ? -62.161 11.541 19.733 1.00 65.25 282 PRO A O 1
ATOM 2216 N N . PRO A 1 283 ? -61.254 13.567 19.312 1.00 63.34 283 PRO A N 1
ATOM 2217 C CA . PRO A 1 283 ? -60.940 13.295 17.912 1.00 63.34 283 PRO A CA 1
ATOM 2218 C C . PRO A 1 283 ? -59.811 12.266 17.758 1.00 63.34 283 PRO A C 1
ATOM 2220 O O . PRO A 1 283 ? -58.876 12.222 18.557 1.00 63.34 283 PRO A O 1
ATOM 2223 N N . ALA A 1 284 ? -59.926 11.450 16.708 1.00 53.12 284 ALA A N 1
ATOM 2224 C CA . ALA A 1 284 ? -58.935 10.464 16.302 1.00 53.12 284 ALA A CA 1
ATOM 2225 C C . ALA A 1 284 ? -57.611 11.141 15.914 1.00 53.12 284 ALA A C 1
ATOM 2227 O O . ALA A 1 284 ? -57.601 12.165 15.231 1.00 53.12 284 ALA A O 1
ATOM 2228 N N . ILE A 1 285 ? -56.510 10.553 16.374 1.00 57.25 285 ILE A N 1
ATOM 2229 C CA . ILE A 1 285 ? -55.152 10.903 15.967 1.00 57.25 285 ILE A CA 1
ATOM 2230 C C . ILE A 1 285 ? -54.919 10.201 14.626 1.00 57.25 285 ILE A C 1
ATOM 2232 O O . ILE A 1 285 ? -54.865 8.974 14.589 1.00 57.25 285 ILE A O 1
ATOM 2236 N N . ASP A 1 286 ? -54.830 10.971 13.542 1.00 49.62 286 ASP A N 1
ATOM 2237 C CA . ASP A 1 286 ? -54.271 10.489 12.278 1.00 49.62 286 ASP A CA 1
ATOM 2238 C C . ASP A 1 286 ? -52.750 10.375 12.453 1.00 49.62 286 ASP A C 1
ATOM 2240 O O . ASP A 1 286 ? -52.067 11.370 12.706 1.00 49.62 286 ASP A O 1
ATOM 2244 N N . GLU A 1 287 ? -52.234 9.150 12.364 1.00 46.25 287 GLU A N 1
ATOM 2245 C CA . GLU A 1 287 ? -50.803 8.877 12.235 1.00 46.25 287 GLU A CA 1
ATOM 2246 C C . GLU A 1 287 ? -50.325 9.325 10.845 1.00 46.25 287 GLU A C 1
ATOM 2248 O O . GLU A 1 287 ? -50.826 8.859 9.817 1.00 46.25 287 GLU A O 1
ATOM 2253 N N . ALA A 1 288 ? -49.336 10.218 10.835 1.00 45.91 288 ALA A N 1
ATOM 2254 C CA . ALA A 1 288 ? -48.459 10.514 9.709 1.00 45.91 288 ALA A CA 1
ATOM 2255 C C . ALA A 1 288 ? -47.013 10.538 10.214 1.00 45.91 288 ALA A C 1
ATOM 2257 O O . ALA A 1 288 ? -46.794 11.085 11.321 1.00 45.91 288 ALA A O 1
#

Organism: Pisum sativum (NCBI:txid3888)

Sequence (288 aa):
MCHSNHEIVFGNHVNVITGQNGSGKSAILTALCVAFGCRAKGTQRASTLKDFIKTGASNAVIHVEIQNEGEDAFKPEMYGDVIIVERRISESTSSVTLKDHQGKKVFSRKADLLEIIEHFNIDVENPCVIMSQDKSREFLHSGNNKDKSKFFYKATLLQQVNDLLESISIEITTAHGIVEELETAIKPIEKELNELQVKIKTMEHVEQISIQDTREQHLKNTQAEESDIEENHHSHDSSVRVSIKVASSSTREDDEKTLRIWTATVAKKPSNFPSKKPPPPPPAIDEA

Secondary structure (DSSP, 8-state):
---SS---PPPSS-------TTSSHHHHHHHHHHHTT--GGGGTS-SSGGGGSPTT-SEEEEEEEEE--STT-SSHHHHTTEEEEEEEEESS-EEEEEE-TTSPBP---HHHHHHHHHHTT--SS-TTTS--HHHHHHHHH--SHHHHHHHHHHHTTHHHHHHHHHHHHHHHHHHHHHHHHHHHHHHHHHHHHHHHHHHHHHHHHHHHHHHHHHHHHHHHHHHHHHHHHHHHHHHHHHHHHHHHHHHHTS--S--SS--SS-SSSS--PPP-----PPPPPPPP----

pLDDT: mean 81.35, std 17.71, range [34.88, 97.56]

Foldseek 3Di:
DADPDDDDDDDDDDDDDDDDPPPCPLVVLVLVCVLLPNAQVLSVPDPHPQVNDHPPDFKDKRKDKDQQDDPLGDPCVQANRIWIWIWIDGPVDIDIFIHHPVRHTDPDDPVVSVVVCVSVVPDSSQCVNPVDPVNVCCCVPVPDPVVVVVNVCRNVCVVVVVVVVVVVVVVVVVVVVVVVVVVVVVVVVVVVVVVVVVVVVVVVVVVVVVVVVVVVVVVVVVVVVVVVVVVVVVVVVVVVVVVVVVVVVPDPDDDDDDPDDPPPPPDDDDDDDDDDDDDDDDDDDDDD

Radius of gyration: 52.49 Å; chains: 1; bounding box: 150×47×92 Å

InterPro domains:
  IPR027417 P-loop containing nucleoside triphosphate hydrolase [G3DSA:3.40.50.300] (1-261)
  IPR027417 P-loop containing nucleoside triphosphate hydrolase [SSF52540] (2-229)
  IPR038729 Rad50/SbcC-type AAA domain [PF13476] (1-227)